Protein AF-0000000074316817 (afdb_homodimer)

pLDDT: mean 93.18, std 7.68, range [56.5, 98.88]

Nearest PDB structures (foldseek):
  2pim-assembly1_A  TM=8.942E-01  e=7.642E-11  Cupriavidus pinatubonensis JMP134
  4qdb-assembly4_F  TM=9.040E-01  e=3.703E-10  Pseudomonas aeruginosa PAO1
  4qd7-assembly1_A  TM=9.030E-01  e=5.663E-10  Pseudomonas aeruginosa PAO1
  1zki-assembly1_B  TM=8.812E-01  e=5.015E-10  Pseudomonas aeruginosa PAO1
  3r37-assembly1_A  TM=9.030E-01  e=2.744E-09  Arthrobacter sp.

Structure (mmCIF, N/CA/C/O backbone):
data_AF-0000000074316817-model_v1
#
loop_
_entity.id
_entity.type
_entity.pdbx_description
1 polymer 'Phenylacetic acid degradation protein'
#
loop_
_atom_site.group_PDB
_atom_site.id
_atom_site.type_symbol
_atom_site.label_atom_id
_atom_site.label_alt_id
_atom_site.label_comp_id
_atom_site.label_asym_id
_atom_site.label_entity_id
_atom_site.label_seq_id
_atom_site.pdbx_PDB_ins_code
_atom_site.Cartn_x
_atom_site.Cartn_y
_atom_site.Cartn_z
_atom_site.occupancy
_atom_site.B_iso_or_equiv
_atom_site.auth_seq_id
_atom_site.auth_comp_id
_atom_site.auth_asym_id
_atom_site.auth_atom_id
_atom_site.pdbx_PDB_model_num
ATOM 1 N N . MET A 1 1 ? -5.32 24.734 13.805 1 80.44 1 MET A N 1
ATOM 2 C CA . MET A 1 1 ? -4.629 25 12.547 1 80.44 1 MET A CA 1
ATOM 3 C C . MET A 1 1 ? -5.301 26.141 11.797 1 80.44 1 MET A C 1
ATOM 5 O O . MET A 1 1 ? -6.531 26.219 11.734 1 80.44 1 MET A O 1
ATOM 9 N N . GLU A 1 2 ? -4.453 27.078 11.32 1 84.94 2 GLU A N 1
ATOM 10 C CA . GLU A 1 2 ? -5.008 28.203 10.578 1 84.94 2 GLU A CA 1
ATOM 11 C C . GLU A 1 2 ? -5.703 27.719 9.305 1 84.94 2 GLU A C 1
ATOM 13 O O . GLU A 1 2 ? -5.223 26.812 8.633 1 84.94 2 GLU A O 1
ATOM 18 N N . ASP A 1 3 ? -6.797 28.312 9.031 1 88.25 3 ASP A N 1
ATOM 19 C CA . ASP A 1 3 ? -7.629 27.891 7.902 1 88.25 3 ASP A CA 1
ATOM 20 C C . ASP A 1 3 ? -6.844 27.938 6.598 1 88.25 3 ASP A C 1
ATOM 22 O O . ASP A 1 3 ? -6.98 27.031 5.758 1 88.25 3 ASP A O 1
ATOM 26 N N . LYS A 1 4 ? -6.035 28.938 6.508 1 89.19 4 LYS A N 1
ATOM 27 C CA . LYS A 1 4 ? -5.262 29.078 5.277 1 89.19 4 LYS A CA 1
ATOM 28 C C . LYS A 1 4 ? -4.273 27.922 5.117 1 89.19 4 LYS A C 1
ATOM 30 O O . LYS A 1 4 ? -4.082 27.422 4.012 1 89.19 4 LYS A O 1
ATOM 35 N N . ILE A 1 5 ? -3.678 27.578 6.188 1 88.06 5 ILE A N 1
ATOM 36 C CA . ILE A 1 5 ? -2.719 26.484 6.176 1 88.06 5 ILE A CA 1
ATOM 37 C C . ILE A 1 5 ? -3.445 25.172 5.902 1 88.06 5 ILE A C 1
ATOM 39 O O . ILE A 1 5 ? -2.986 24.359 5.094 1 88.06 5 ILE A O 1
ATOM 43 N N . ARG A 1 6 ? -4.57 24.984 6.461 1 93.12 6 ARG A N 1
ATOM 44 C CA . ARG A 1 6 ? -5.383 23.797 6.25 1 93.12 6 ARG A CA 1
ATOM 45 C C . ARG A 1 6 ? -5.758 23.641 4.781 1 93.12 6 ARG A C 1
ATOM 47 O O . ARG A 1 6 ? -5.629 22.562 4.207 1 93.12 6 ARG A O 1
ATOM 54 N N . GLU A 1 7 ? -6.164 24.734 4.199 1 93.38 7 GLU A N 1
ATOM 55 C CA . GLU A 1 7 ? -6.566 24.703 2.795 1 93.38 7 GLU A CA 1
ATOM 56 C C . GLU A 1 7 ? -5.383 24.375 1.888 1 93.38 7 GLU A C 1
ATOM 58 O O . GLU A 1 7 ? -5.539 23.672 0.89 1 93.38 7 GLU A O 1
ATOM 63 N N . TYR A 1 8 ? -4.293 24.906 2.301 1 91.75 8 TYR A N 1
ATOM 64 C CA . TYR A 1 8 ? -3.084 24.641 1.528 1 91.75 8 TYR A CA 1
ATOM 65 C C . TYR A 1 8 ? -2.727 23.156 1.581 1 91.75 8 TYR A C 1
ATOM 67 O O . TYR A 1 8 ? -2.404 22.547 0.555 1 91.75 8 TYR A O 1
ATOM 75 N N . ILE A 1 9 ? -2.824 22.562 2.721 1 92.38 9 ILE A N 1
ATOM 76 C CA . ILE A 1 9 ? -2.494 21.141 2.9 1 92.38 9 ILE A CA 1
ATOM 77 C C . ILE A 1 9 ? -3.486 20.281 2.123 1 92.38 9 ILE A C 1
ATOM 79 O O . ILE A 1 9 ? -3.094 19.328 1.456 1 92.38 9 ILE A O 1
ATOM 83 N N . ILE A 1 10 ? -4.715 20.672 2.1 1 95.56 10 ILE A N 1
ATOM 84 C CA . ILE A 1 10 ? -5.758 19.938 1.399 1 95.56 10 ILE A CA 1
ATOM 85 C C . ILE A 1 10 ? -5.504 19.984 -0.105 1 95.56 10 ILE A C 1
ATOM 87 O O . ILE A 1 10 ? -5.539 18.938 -0.777 1 95.56 10 ILE A O 1
ATOM 91 N N . ARG A 1 11 ? -5.188 21.094 -0.576 1 93.38 11 ARG A N 1
ATOM 92 C CA . ARG A 1 11 ? -4.926 21.266 -2.002 1 93.38 11 ARG A CA 1
ATOM 93 C C . ARG A 1 11 ? -3.707 20.453 -2.432 1 93.38 11 ARG A C 1
ATOM 95 O O . ARG A 1 11 ? -3.73 19.781 -3.471 1 93.38 11 ARG A O 1
ATOM 102 N N . ALA A 1 12 ? -2.695 20.531 -1.633 1 90.44 12 ALA A N 1
ATOM 103 C CA . ALA A 1 12 ? -1.477 19.797 -1.938 1 90.44 12 ALA A CA 1
ATOM 104 C C . ALA A 1 12 ? -1.741 18.281 -1.941 1 90.44 12 ALA A C 1
ATOM 106 O O . ALA A 1 12 ? -1.318 17.578 -2.857 1 90.44 12 ALA A O 1
ATOM 107 N N . ALA A 1 13 ? -2.518 17.828 -0.986 1 92.44 13 ALA A N 1
ATOM 108 C CA . ALA A 1 13 ? -2.832 16.406 -0.87 1 92.44 13 ALA A CA 1
ATOM 109 C C . ALA A 1 13 ? -3.676 15.93 -2.051 1 92.44 13 ALA A C 1
ATOM 111 O O . ALA A 1 13 ? -3.459 14.828 -2.576 1 92.44 13 ALA A O 1
ATOM 112 N N . GLU A 1 14 ? -4.598 16.781 -2.527 1 94.19 14 GLU A N 1
ATOM 113 C CA . GLU A 1 14 ? -5.555 16.391 -3.553 1 94.19 14 GLU A CA 1
ATOM 114 C C . GLU A 1 14 ? -4.98 16.594 -4.953 1 94.19 14 GLU A C 1
ATOM 116 O O . GLU A 1 14 ? -5.25 15.797 -5.859 1 94.19 14 GLU A O 1
ATOM 121 N N . GLU A 1 15 ? -4.102 17.594 -5.074 1 91.19 15 GLU A N 1
ATOM 122 C CA . GLU A 1 15 ? -3.824 18.047 -6.438 1 91.19 15 GLU A CA 1
ATOM 123 C C . GLU A 1 15 ? -2.344 17.891 -6.777 1 91.19 15 GLU A C 1
ATOM 125 O O . GLU A 1 15 ? -1.976 17.812 -7.949 1 91.19 15 GLU A O 1
ATOM 130 N N . GLU A 1 16 ? -1.524 17.906 -5.766 1 88.31 16 GLU A N 1
ATOM 131 C CA . GLU A 1 16 ? -0.099 17.969 -6.074 1 88.31 16 GLU A CA 1
ATOM 132 C C . GLU A 1 16 ? 0.561 16.609 -5.965 1 88.31 16 GLU A C 1
ATOM 134 O O . GLU A 1 16 ? 1.648 16.391 -6.504 1 88.31 16 GLU A O 1
ATOM 139 N N . ILE A 1 17 ? -0.004 15.719 -5.258 1 88.25 17 ILE A N 1
ATOM 140 C CA . ILE A 1 17 ? 0.528 14.367 -5.137 1 88.25 17 ILE A CA 1
ATOM 141 C C . ILE A 1 17 ? -0.061 13.484 -6.234 1 88.25 17 ILE A C 1
ATOM 143 O O . ILE A 1 17 ? -1.254 13.164 -6.211 1 88.25 17 ILE A O 1
ATOM 147 N N . PRO A 1 18 ? 0.711 13.07 -7.141 1 89.44 18 PRO A N 1
ATOM 148 C CA . PRO A 1 18 ? 0.209 12.398 -8.344 1 89.44 18 PRO A CA 1
ATOM 149 C C . PRO A 1 18 ? -0.602 11.141 -8.023 1 89.44 18 PRO A C 1
ATOM 151 O O . PRO A 1 18 ? -1.659 10.922 -8.617 1 89.44 18 PRO A O 1
ATOM 154 N N . ILE A 1 19 ? -0.175 10.344 -7.105 1 90.75 19 ILE A N 1
ATOM 155 C CA . ILE A 1 19 ? -0.888 9.109 -6.793 1 90.75 19 ILE A CA 1
ATOM 156 C C . ILE A 1 19 ? -2.246 9.445 -6.18 1 90.75 19 ILE A C 1
ATOM 158 O O . ILE A 1 19 ? -3.221 8.711 -6.379 1 90.75 19 ILE A O 1
ATOM 162 N N . HIS A 1 20 ? -2.352 10.539 -5.43 1 94.19 20 HIS A N 1
ATOM 163 C CA . HIS A 1 20 ? -3.637 10.961 -4.883 1 94.19 20 HIS A CA 1
ATOM 164 C C . HIS A 1 20 ? -4.609 11.344 -5.996 1 94.19 20 HIS A C 1
ATOM 166 O O . HIS A 1 20 ? -5.797 11.016 -5.926 1 94.19 20 HIS A O 1
ATOM 172 N N . ARG A 1 21 ? -4.051 11.977 -6.996 1 91.88 21 ARG A N 1
ATOM 173 C CA . ARG A 1 21 ? -4.871 12.344 -8.148 1 91.88 21 ARG A CA 1
ATOM 174 C C . ARG A 1 21 ? -5.379 11.102 -8.875 1 91.88 21 ARG A C 1
ATOM 176 O O . ARG A 1 21 ? -6.555 11.023 -9.234 1 91.88 21 ARG A O 1
ATOM 183 N N . PHE A 1 22 ? -4.465 10.219 -9.016 1 90.69 22 PHE A N 1
ATOM 184 C CA . PHE A 1 22 ? -4.836 8.961 -9.656 1 90.69 22 PHE A CA 1
ATOM 185 C C . PHE A 1 22 ? -5.957 8.273 -8.891 1 90.69 22 PHE A C 1
ATOM 187 O O . PHE A 1 22 ? -6.91 7.77 -9.492 1 90.69 22 PHE A O 1
ATOM 194 N N . LEU A 1 23 ? -5.91 8.359 -7.578 1 93.94 23 LEU A N 1
ATOM 195 C CA . LEU A 1 23 ? -6.887 7.711 -6.711 1 93.94 23 LEU A CA 1
ATOM 196 C C . LEU A 1 23 ? -8.188 8.508 -6.668 1 93.94 23 LEU A C 1
ATOM 198 O O . LEU A 1 23 ? -9.234 7.98 -6.277 1 93.94 23 LEU A O 1
ATOM 202 N N . GLY A 1 24 ? -8.117 9.766 -7.051 1 96 24 GLY A N 1
ATOM 203 C CA . GLY A 1 24 ? -9.242 10.648 -6.816 1 96 24 GLY A CA 1
ATOM 204 C C . GLY A 1 24 ? -9.484 10.938 -5.348 1 96 24 GLY A C 1
ATOM 205 O O . GLY A 1 24 ? -10.625 11.086 -4.914 1 96 24 GLY A O 1
ATOM 206 N N . LEU A 1 25 ? -8.484 10.969 -4.57 1 96.94 25 LEU A N 1
ATOM 207 C CA . LEU A 1 25 ? -8.547 11.148 -3.123 1 96.94 25 LEU A CA 1
ATOM 208 C C . LEU A 1 25 ? -9.078 12.539 -2.771 1 96.94 25 LEU A C 1
ATOM 210 O O . LEU A 1 25 ? -8.617 13.539 -3.326 1 96.94 25 LEU A O 1
ATOM 214 N N . LYS A 1 26 ? -10.008 12.594 -1.928 1 98.38 26 LYS A N 1
ATOM 215 C CA . LYS A 1 26 ? -10.57 13.836 -1.42 1 98.38 26 LYS A CA 1
ATOM 216 C C . LYS A 1 26 ? -10.438 13.922 0.098 1 98.38 26 LYS A C 1
ATOM 218 O O . LYS A 1 26 ? -10.758 12.969 0.81 1 98.38 26 LYS A O 1
ATOM 223 N N . VAL A 1 27 ? -10.031 15.055 0.563 1 98.5 27 VAL A N 1
ATOM 224 C CA . VAL A 1 27 ? -9.914 15.281 2 1 98.5 27 VAL A CA 1
ATOM 225 C C . VAL A 1 27 ? -11.234 15.82 2.547 1 98.5 27 VAL A C 1
ATOM 227 O O . VAL A 1 27 ? -11.68 16.906 2.162 1 98.5 27 VAL A O 1
ATOM 230 N N . GLU A 1 28 ? -11.82 15.086 3.396 1 98.44 28 GLU A N 1
ATOM 231 C CA . GLU A 1 28 ? -13.102 15.484 3.975 1 98.44 28 GLU A CA 1
ATOM 232 C C . GLU A 1 28 ? -12.906 16.281 5.262 1 98.44 28 GLU A C 1
ATOM 234 O O . GLU A 1 28 ? -13.711 17.156 5.586 1 98.44 28 GLU A O 1
ATOM 239 N N . LYS A 1 29 ? -11.977 15.891 6.031 1 98.06 29 LYS A N 1
ATOM 240 C CA . LYS A 1 29 ? -11.641 16.531 7.293 1 98.06 29 LYS A CA 1
ATOM 241 C C . LYS A 1 29 ? -10.141 16.5 7.547 1 98.06 29 LYS A C 1
ATOM 243 O O . LYS A 1 29 ? -9.484 15.484 7.32 1 98.06 29 LYS A O 1
ATOM 248 N N . LEU A 1 30 ? -9.594 17.625 7.949 1 98 30 LEU A N 1
ATOM 249 C CA . LEU A 1 30 ? -8.18 17.734 8.289 1 98 30 LEU A CA 1
ATOM 250 C C . LEU A 1 30 ? -8 18.547 9.578 1 98 30 LEU A C 1
ATOM 252 O O . LEU A 1 30 ? -8.266 19.75 9.609 1 98 30 LEU A O 1
ATOM 256 N N . GLU A 1 31 ? -7.66 17.859 10.57 1 97.19 31 GLU A N 1
ATOM 257 C CA . GLU A 1 31 ? -7.27 18.422 11.859 1 97.19 31 GLU A CA 1
ATOM 258 C C . GLU A 1 31 ? -5.863 17.984 12.258 1 97.19 31 GLU A C 1
ATOM 260 O O . GLU A 1 31 ? -5.254 17.156 11.578 1 97.19 31 GLU A O 1
ATOM 265 N N . LEU A 1 32 ? -5.371 18.594 13.344 1 96.56 32 LEU A N 1
ATOM 266 C CA . LEU A 1 32 ? -4.02 18.25 13.773 1 96.56 32 LEU A CA 1
ATOM 267 C C . LEU A 1 32 ? -3.934 16.797 14.203 1 96.56 32 LEU A C 1
ATOM 269 O O . LEU A 1 32 ? -2.898 16.141 14.016 1 96.56 32 LEU A O 1
ATOM 273 N N . ASP A 1 33 ? -5.035 16.25 14.75 1 97.81 33 ASP A N 1
ATOM 274 C CA . ASP A 1 33 ? -4.961 14.914 15.312 1 97.81 33 ASP A CA 1
ATOM 275 C C . ASP A 1 33 ? -5.922 13.961 14.602 1 97.81 33 ASP A C 1
ATOM 277 O O . ASP A 1 33 ? -6.156 12.844 15.07 1 97.81 33 ASP A O 1
ATOM 281 N N . PHE A 1 34 ? -6.477 14.422 13.477 1 98.5 34 PHE A N 1
ATOM 282 C CA . PHE A 1 34 ? -7.477 13.609 12.789 1 98.5 34 PHE A CA 1
ATOM 283 C C . PHE A 1 34 ? -7.57 13.984 11.32 1 98.5 34 PHE A C 1
ATOM 285 O O . PHE A 1 34 ? -7.656 15.164 10.977 1 98.5 34 PHE A O 1
ATOM 292 N N . VAL A 1 35 ? -7.594 13.008 10.453 1 98.62 35 VAL A N 1
ATOM 293 C CA . VAL A 1 35 ? -7.793 13.203 9.016 1 98.62 35 VAL A CA 1
ATOM 294 C C . VAL A 1 35 ? -8.82 12.195 8.5 1 98.62 35 VAL A C 1
ATOM 296 O O . VAL A 1 35 ? -8.82 11.031 8.906 1 98.62 35 VAL A O 1
ATOM 299 N N . ARG A 1 36 ? -9.703 12.633 7.68 1 98.81 36 ARG A N 1
ATOM 300 C CA . ARG A 1 36 ? -10.641 11.781 6.957 1 98.81 36 ARG A CA 1
ATOM 301 C C . ARG A 1 36 ? -10.57 12.031 5.457 1 98.81 36 ARG A C 1
ATOM 303 O O . ARG A 1 36 ? -10.609 13.188 5.016 1 98.81 36 ARG A O 1
ATOM 310 N N . VAL A 1 37 ? -10.445 10.984 4.691 1 98.69 37 VAL A N 1
ATOM 311 C CA . VAL A 1 37 ? -10.445 11.117 3.236 1 98.69 37 VAL A CA 1
ATOM 312 C C . VAL A 1 37 ? -11.461 10.148 2.629 1 98.69 37 VAL A C 1
ATOM 314 O O . VAL A 1 37 ? -11.867 9.18 3.277 1 98.69 37 VAL A O 1
ATOM 317 N N . SER A 1 38 ? -11.852 10.414 1.431 1 98.62 38 SER A N 1
ATOM 318 C CA . SER A 1 38 ? -12.641 9.5 0.612 1 98.62 38 SER A CA 1
ATOM 319 C C . SER A 1 38 ? -11.984 9.25 -0.74 1 98.62 38 SER A C 1
ATOM 321 O O . SER A 1 38 ? -11.367 10.156 -1.306 1 98.62 38 SER A O 1
ATOM 323 N N . VAL A 1 39 ? -12.07 8.078 -1.216 1 97.75 39 VAL A N 1
ATOM 324 C CA . VAL A 1 39 ? -11.594 7.676 -2.535 1 97.75 39 VAL A CA 1
ATOM 325 C C . VAL A 1 39 ? -12.695 6.922 -3.275 1 97.75 39 VAL A C 1
ATOM 327 O O . VAL A 1 39 ? -13.211 5.918 -2.777 1 97.75 39 VAL A O 1
ATOM 330 N N . PRO A 1 40 ? -13.039 7.387 -4.422 1 97.12 40 PRO A N 1
ATOM 331 C CA . PRO A 1 40 ? -14.07 6.68 -5.188 1 97.12 40 PRO A CA 1
ATOM 332 C C . PRO A 1 40 ? -13.57 5.363 -5.777 1 97.12 40 PRO A C 1
ATOM 334 O O . PRO A 1 40 ? -12.375 5.23 -6.074 1 97.12 40 PRO A O 1
ATOM 337 N N . TYR A 1 41 ? -14.539 4.43 -5.902 1 94.5 41 TYR A N 1
ATOM 338 C CA . TYR A 1 41 ? -14.188 3.186 -6.57 1 94.5 41 TYR A CA 1
ATOM 339 C C . TYR A 1 41 ? -13.828 3.434 -8.031 1 94.5 41 TYR A C 1
ATOM 341 O O . TYR A 1 41 ? -14.445 4.262 -8.695 1 94.5 41 TYR A O 1
ATOM 349 N N . SER A 1 42 ? -12.836 2.734 -8.523 1 91.31 42 SER A N 1
ATOM 350 C CA . SER A 1 42 ? -12.453 2.697 -9.93 1 91.31 42 SER A CA 1
ATOM 351 C C . SER A 1 42 ? -12.094 1.281 -10.367 1 91.31 42 SER A C 1
ATOM 353 O O . SER A 1 42 ? -11.492 0.522 -9.602 1 91.31 42 SER A O 1
ATOM 355 N N . GLU A 1 43 ? -12.375 0.93 -11.578 1 87 43 GLU A N 1
ATOM 356 C CA . GLU A 1 43 ? -12 -0.371 -12.117 1 87 43 GLU A CA 1
ATOM 357 C C . GLU A 1 43 ? -10.484 -0.55 -12.117 1 87 43 GLU A C 1
ATOM 359 O O . GLU A 1 43 ? -9.984 -1.678 -12.141 1 87 43 GLU A O 1
ATOM 364 N N . GLU A 1 44 ? -9.82 0.539 -11.992 1 85.5 44 GLU A N 1
ATOM 365 C CA . GLU A 1 44 ? -8.359 0.508 -11.984 1 85.5 44 GLU A CA 1
ATOM 366 C C . GLU A 1 44 ? -7.828 -0.058 -10.672 1 85.5 44 GLU A C 1
ATOM 368 O O . GLU A 1 44 ? -6.648 -0.405 -10.578 1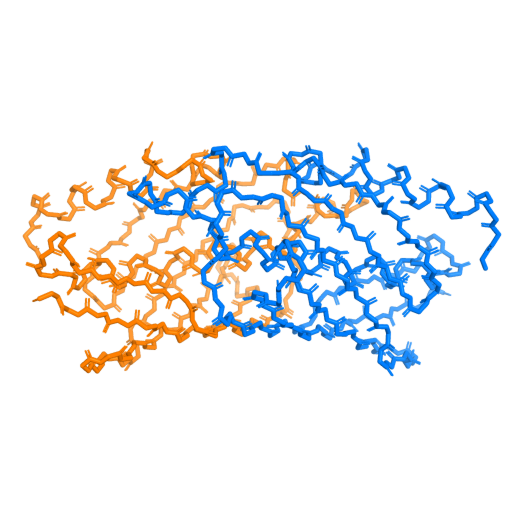 85.5 44 GLU A O 1
ATOM 373 N N . PHE A 1 45 ? -8.664 -0.159 -9.695 1 83.31 45 PHE A N 1
ATOM 374 C CA . PHE A 1 45 ? -8.203 -0.524 -8.359 1 83.31 45 PHE A CA 1
ATOM 375 C C . PHE A 1 45 ? -8.492 -1.992 -8.07 1 83.31 45 PHE A C 1
ATOM 377 O O . PHE A 1 45 ? -8.25 -2.469 -6.957 1 83.31 45 PHE A O 1
ATOM 384 N N . VAL A 1 46 ? -8.969 -2.654 -9.109 1 75.62 46 VAL A N 1
ATOM 385 C CA . VAL A 1 46 ? -9.414 -4.027 -8.891 1 75.62 46 VAL A CA 1
ATOM 386 C C . VAL A 1 46 ? -8.203 -4.957 -8.82 1 75.62 46 VAL A C 1
ATOM 388 O O . VAL A 1 46 ? -7.305 -4.883 -9.664 1 75.62 46 VAL A O 1
ATOM 391 N N . GLY A 1 47 ? -8.078 -5.766 -7.746 1 66.88 47 GLY A N 1
ATOM 392 C CA . GLY A 1 47 ? -7.078 -6.805 -7.598 1 66.88 47 GLY A CA 1
ATOM 393 C C . GLY A 1 47 ? -7.492 -8.125 -8.219 1 66.88 47 GLY A C 1
ATOM 394 O O . GLY A 1 47 ? -6.664 -8.836 -8.797 1 66.88 47 GLY A O 1
ATOM 395 N N . ASP A 1 48 ? -8.703 -8.445 -7.949 1 62.91 48 ASP A N 1
ATOM 396 C CA . ASP A 1 48 ? -9.305 -9.648 -8.5 1 62.91 48 ASP A CA 1
ATOM 397 C C . ASP A 1 48 ? -10.422 -9.305 -9.484 1 62.91 48 ASP A C 1
ATOM 399 O O . ASP A 1 48 ? -11.508 -8.875 -9.078 1 62.91 48 ASP A O 1
ATOM 403 N N . ILE A 1 49 ? -10.117 -9.492 -10.609 1 56.81 49 ILE A N 1
ATOM 404 C CA . ILE A 1 49 ? -11.047 -9.109 -11.664 1 56.81 49 ILE A CA 1
ATOM 405 C C . ILE A 1 49 ? -12.344 -9.898 -11.523 1 56.81 49 ILE A C 1
ATOM 407 O O . ILE A 1 49 ? -13.414 -9.43 -11.93 1 56.81 49 ILE A O 1
ATOM 411 N N . ARG A 1 50 ? -12.18 -11.07 -10.945 1 61.28 50 ARG A N 1
ATOM 412 C CA . ARG A 1 50 ? -13.367 -11.914 -10.836 1 61.28 50 ARG A CA 1
ATOM 413 C C . ARG A 1 50 ? -14.352 -11.336 -9.82 1 61.28 50 ARG A C 1
ATOM 415 O O . ARG A 1 50 ? -15.562 -11.523 -9.953 1 61.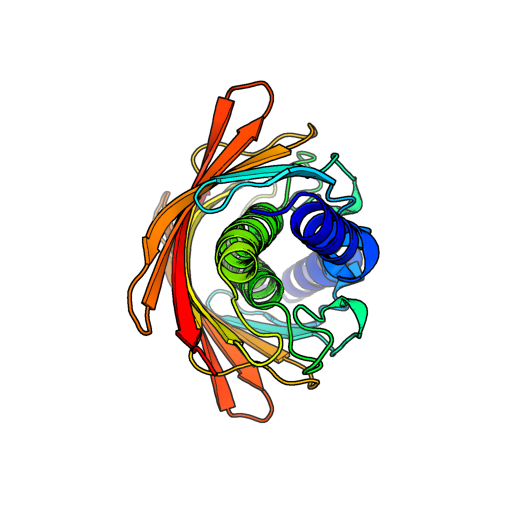28 50 ARG A O 1
ATOM 422 N N . LYS A 1 51 ? -13.93 -10.555 -8.891 1 65.69 51 LYS A N 1
ATOM 423 C CA . LYS A 1 51 ? -14.797 -10.141 -7.797 1 65.69 51 LYS A CA 1
ATOM 424 C C . LYS A 1 51 ? -14.914 -8.617 -7.727 1 65.69 51 LYS A C 1
ATOM 426 O O . LYS A 1 51 ? -15.695 -8.086 -6.941 1 65.69 51 LYS A O 1
ATOM 431 N N . SER A 1 52 ? -14.336 -7.918 -8.562 1 70.25 52 SER A N 1
ATOM 432 C CA . SER A 1 52 ? -14.344 -6.457 -8.57 1 70.25 52 SER A CA 1
ATOM 433 C C . SER A 1 52 ? -13.977 -5.902 -7.195 1 70.25 52 SER A C 1
ATOM 435 O O . SER A 1 52 ? -14.641 -4.992 -6.691 1 70.25 52 SER A O 1
ATOM 437 N N . ARG A 1 53 ? -13.117 -6.492 -6.52 1 83 53 ARG A N 1
ATOM 438 C CA . ARG A 1 53 ? -12.688 -6.051 -5.195 1 83 53 ARG A CA 1
ATOM 439 C C . ARG A 1 53 ? -11.461 -5.148 -5.289 1 83 53 ARG A C 1
ATOM 441 O O . ARG A 1 53 ? -10.664 -5.27 -6.219 1 83 53 ARG A O 1
ATOM 448 N N . TRP A 1 54 ? -11.477 -4.199 -4.293 1 88.94 54 TRP A N 1
ATOM 449 C CA . TRP A 1 54 ? -10.281 -3.375 -4.172 1 88.94 54 TRP A CA 1
ATOM 450 C C . TRP A 1 54 ? -9.039 -4.242 -3.986 1 88.94 54 TRP A C 1
ATOM 452 O O . TRP A 1 54 ? -9.078 -5.238 -3.26 1 88.94 54 TRP A O 1
ATOM 462 N N . HIS A 1 55 ? -8.023 -3.916 -4.699 1 90.5 55 HIS A N 1
ATOM 463 C CA . HIS A 1 55 ? -6.73 -4.477 -4.328 1 90.5 55 HIS A CA 1
ATOM 464 C C . HIS A 1 55 ? -6.348 -4.082 -2.904 1 90.5 55 HIS A C 1
ATOM 466 O O . HIS A 1 55 ? -6.336 -2.898 -2.566 1 90.5 55 HIS A O 1
ATOM 472 N N . GLY A 1 56 ? -5.984 -4.996 -2.066 1 90.62 56 GLY A N 1
ATOM 473 C CA . GLY A 1 56 ? -5.609 -4.703 -0.69 1 90.62 56 GLY A CA 1
ATOM 474 C C . GLY A 1 56 ? -4.5 -3.676 -0.579 1 90.62 56 GLY A C 1
ATOM 475 O O . GLY A 1 56 ? -4.516 -2.832 0.319 1 90.62 56 GLY A O 1
ATOM 476 N N . GLY A 1 57 ? -3.584 -3.74 -1.471 1 93.88 57 GLY A N 1
ATOM 477 C CA . GLY A 1 57 ? -2.471 -2.803 -1.479 1 93.88 57 GLY A CA 1
ATOM 478 C C . GLY A 1 57 ? -2.906 -1.361 -1.663 1 93.88 57 GLY A C 1
ATOM 479 O O . GLY A 1 57 ? -2.225 -0.44 -1.209 1 93.88 57 GLY A O 1
ATOM 480 N N . ILE A 1 58 ? -3.977 -1.138 -2.33 1 94.81 58 ILE A N 1
ATOM 481 C CA . ILE A 1 58 ? -4.48 0.214 -2.543 1 94.81 58 ILE A CA 1
ATOM 482 C C . ILE A 1 58 ? -5.043 0.769 -1.235 1 94.81 58 ILE A C 1
ATOM 484 O O . ILE A 1 58 ? -4.836 1.94 -0.912 1 94.81 58 ILE A O 1
ATOM 488 N N . ILE A 1 59 ? -5.742 -0.097 -0.504 1 95.75 59 ILE A N 1
ATOM 489 C CA . ILE A 1 59 ? -6.238 0.31 0.806 1 95.75 59 ILE A CA 1
ATOM 490 C C . ILE A 1 59 ? -5.066 0.708 1.702 1 95.75 59 ILE A C 1
ATOM 492 O O . ILE A 1 59 ? -5.121 1.735 2.383 1 95.75 59 ILE A O 1
ATOM 496 N N . GLY A 1 60 ? -4.016 -0.088 1.69 1 96.5 60 GLY A N 1
ATOM 497 C CA . GLY A 1 60 ? -2.811 0.237 2.439 1 96.5 60 GLY A CA 1
ATOM 498 C C . GLY A 1 60 ? -2.184 1.553 2.02 1 96.5 60 GLY A C 1
ATOM 499 O O . GLY A 1 60 ? -1.748 2.336 2.867 1 96.5 60 GLY A O 1
ATOM 500 N N . LEU A 1 61 ? -2.135 1.765 0.765 1 96.31 61 LEU A N 1
ATOM 501 C CA . LEU A 1 61 ? -1.609 3 0.193 1 96.31 61 LEU A CA 1
ATOM 502 C C . LEU A 1 61 ? -2.391 4.207 0.698 1 96.31 61 LEU A C 1
ATOM 504 O O . LEU A 1 61 ? -1.799 5.207 1.107 1 96.31 61 LEU A O 1
ATOM 508 N N . ILE A 1 62 ? -3.707 4.137 0.701 1 97.31 62 ILE A N 1
ATOM 509 C CA . ILE A 1 62 ? -4.555 5.223 1.175 1 97.31 62 ILE A CA 1
ATOM 510 C C . ILE A 1 62 ? -4.312 5.457 2.664 1 97.31 62 ILE A C 1
ATOM 512 O O . ILE A 1 62 ? -4.176 6.602 3.104 1 97.31 62 ILE A O 1
ATOM 516 N N . MET A 1 63 ? -4.215 4.363 3.391 1 97.81 63 MET A N 1
ATOM 517 C CA . MET A 1 63 ? -3.969 4.48 4.824 1 97.81 63 MET A CA 1
ATOM 518 C C . MET A 1 63 ? -2.639 5.176 5.098 1 97.81 63 MET A C 1
ATOM 520 O O . MET A 1 63 ? -2.564 6.082 5.926 1 97.81 63 MET A O 1
ATOM 524 N N . ASP A 1 64 ? -1.623 4.766 4.418 1 97.12 64 ASP A N 1
ATOM 525 C CA . ASP A 1 64 ? -0.323 5.414 4.559 1 97.12 64 ASP A CA 1
ATOM 526 C C . ASP A 1 64 ? -0.419 6.91 4.262 1 97.12 64 ASP A C 1
ATOM 528 O O . ASP A 1 64 ? 0.178 7.727 4.965 1 97.12 64 ASP A O 1
ATOM 532 N N . SER A 1 65 ? -1.149 7.273 3.24 1 96.69 65 SER A N 1
ATOM 533 C CA . SER A 1 65 ? -1.342 8.672 2.873 1 96.69 65 SER A CA 1
ATOM 534 C C . SER A 1 65 ? -2.008 9.453 4 1 96.69 65 SER A C 1
ATOM 536 O O . SER A 1 65 ? -1.605 10.578 4.305 1 96.69 65 SER A O 1
ATOM 538 N N . VAL A 1 66 ? -3.004 8.836 4.621 1 97.81 66 VAL A N 1
ATOM 539 C CA . VAL A 1 66 ? -3.73 9.477 5.715 1 97.81 66 VAL A CA 1
ATOM 540 C C . VAL A 1 66 ? -2.799 9.68 6.906 1 97.81 66 VAL A C 1
ATOM 542 O O . VAL A 1 66 ? -2.764 10.758 7.5 1 97.81 66 VAL A O 1
ATOM 545 N N . GLY A 1 67 ? -2.047 8.648 7.258 1 96.75 67 GLY A N 1
ATOM 546 C CA . GLY A 1 67 ? -1.039 8.82 8.289 1 96.75 67 GLY A CA 1
ATOM 547 C C . GLY A 1 67 ? -0.054 9.93 7.988 1 96.75 67 GLY A C 1
ATOM 548 O O . GLY A 1 67 ? 0.268 10.742 8.859 1 96.75 67 GLY A O 1
ATOM 549 N N . GLY A 1 68 ? 0.434 9.945 6.734 1 95.25 68 GLY A N 1
ATOM 550 C CA . GLY A 1 68 ? 1.325 11.008 6.297 1 95.25 68 GLY A CA 1
ATOM 551 C C . GLY A 1 68 ? 0.717 12.391 6.438 1 95.25 68 GLY A C 1
ATOM 552 O O . GLY A 1 68 ? 1.394 13.336 6.852 1 95.25 68 GLY A O 1
ATOM 553 N N . MET A 1 69 ? -0.538 12.516 6.117 1 95.75 69 MET A N 1
ATOM 554 C CA . MET A 1 69 ? -1.224 13.805 6.188 1 95.75 69 MET A CA 1
ATOM 555 C C . MET A 1 69 ? -1.311 14.297 7.629 1 95.75 69 MET A C 1
ATOM 557 O O . MET A 1 69 ? -1.232 15.5 7.883 1 95.75 69 MET A O 1
ATOM 561 N N . ILE A 1 70 ? -1.512 13.398 8.547 1 96.88 70 ILE A N 1
ATOM 562 C CA . ILE A 1 70 ? -1.497 13.773 9.961 1 96.88 70 ILE A CA 1
ATOM 563 C C . ILE A 1 70 ? -0.147 14.391 10.32 1 96.88 70 ILE A C 1
ATOM 565 O O . ILE A 1 70 ? -0.087 15.414 11.008 1 96.88 70 ILE A O 1
ATOM 569 N N . GLY A 1 71 ? 0.9 13.758 9.844 1 95.56 71 GLY A N 1
ATOM 570 C CA . GLY A 1 71 ? 2.229 14.305 10.07 1 95.56 71 GLY A CA 1
ATOM 571 C C . GLY A 1 71 ? 2.416 15.688 9.469 1 95.56 71 GLY A C 1
ATOM 572 O O . GLY A 1 71 ? 2.895 16.609 10.133 1 95.56 71 GLY A O 1
ATOM 573 N N . ILE A 1 72 ? 2.023 15.828 8.211 1 93.31 72 ILE A N 1
ATOM 574 C CA . ILE A 1 72 ? 2.182 17.078 7.492 1 93.31 72 ILE A CA 1
ATOM 575 C C . ILE A 1 72 ? 1.392 18.188 8.195 1 93.31 72 ILE A C 1
ATOM 577 O O . ILE A 1 72 ? 1.848 19.328 8.273 1 93.31 72 ILE A O 1
ATOM 581 N N . ALA A 1 73 ? 0.215 17.812 8.742 1 94.44 73 ALA A N 1
ATOM 582 C CA . ALA A 1 73 ? -0.616 18.781 9.469 1 94.44 73 ALA A CA 1
ATOM 583 C C . ALA A 1 73 ? 0.117 19.328 10.688 1 94.44 73 ALA A C 1
ATOM 585 O O . ALA A 1 73 ? -0.195 20.422 11.172 1 94.44 73 ALA A O 1
ATOM 586 N N . ASN A 1 74 ? 1.099 18.609 11.188 1 94.44 74 ASN A N 1
ATOM 587 C CA . ASN A 1 74 ? 1.798 18.984 12.406 1 94.44 74 ASN A CA 1
ATOM 588 C C . ASN A 1 74 ? 3.152 19.625 12.102 1 94.44 74 ASN A C 1
ATOM 590 O O . ASN A 1 74 ? 3.939 19.875 13.016 1 94.44 74 ASN A O 1
ATOM 594 N N . PHE A 1 75 ? 3.434 19.781 10.781 1 91.5 75 PHE A N 1
ATOM 595 C CA . PHE A 1 75 ? 4.648 20.5 10.414 1 91.5 75 PHE A CA 1
ATOM 596 C C . PHE A 1 75 ? 4.586 21.953 10.875 1 91.5 75 PHE A C 1
ATOM 598 O O . PHE A 1 75 ? 3.516 22.562 10.867 1 91.5 75 PHE A O 1
ATOM 605 N N . THR A 1 76 ? 5.723 22.5 11.281 1 90.06 76 THR A N 1
ATOM 606 C CA . THR A 1 76 ? 5.805 23.906 11.656 1 90.06 76 THR A CA 1
ATOM 607 C C . THR A 1 76 ? 6.715 24.672 10.695 1 90.06 76 THR A C 1
ATOM 609 O O . THR A 1 76 ? 6.82 25.891 10.781 1 90.06 76 THR A O 1
ATOM 612 N N . SER A 1 77 ? 7.359 23.922 9.883 1 89.25 77 SER A N 1
ATOM 613 C CA . SER A 1 77 ? 8.266 24.469 8.883 1 89.25 77 SER A CA 1
ATOM 614 C C . SER A 1 77 ? 8.219 23.672 7.582 1 89.25 77 SER A C 1
ATOM 616 O O . SER A 1 77 ? 8 22.453 7.605 1 89.25 77 SER A O 1
ATOM 618 N N . LYS A 1 78 ? 8.469 24.297 6.523 1 85.31 78 LYS A N 1
ATOM 619 C CA . LYS A 1 78 ? 8.531 23.625 5.234 1 85.31 78 LYS A CA 1
ATOM 620 C C . LYS A 1 78 ? 9.719 22.672 5.168 1 85.31 78 LYS A C 1
ATOM 622 O O . LYS A 1 78 ? 9.789 21.812 4.277 1 85.31 78 LYS A O 1
ATOM 627 N N . LYS A 1 79 ? 10.648 22.844 6.102 1 90.19 79 LYS A N 1
ATOM 628 C CA . LYS A 1 79 ? 11.859 22.016 6.113 1 90.19 79 LYS A CA 1
ATOM 629 C C . LYS A 1 79 ? 11.656 20.75 6.926 1 90.19 79 LYS A C 1
ATOM 631 O O . LYS A 1 79 ? 12.508 19.859 6.926 1 90.19 79 LYS A O 1
ATOM 636 N N . ASP A 1 80 ? 10.484 20.656 7.602 1 92.31 80 ASP A N 1
ATOM 637 C CA . ASP A 1 80 ? 10.188 19.438 8.352 1 92.31 80 ASP A CA 1
ATOM 638 C C . ASP A 1 80 ? 10.062 18.234 7.418 1 92.31 80 ASP A C 1
ATOM 640 O O . ASP A 1 80 ? 9.719 18.391 6.242 1 92.31 80 ASP A O 1
ATOM 644 N N . LYS A 1 81 ? 10.398 17.094 7.922 1 91.62 81 LYS A N 1
ATOM 645 C CA . LYS A 1 81 ? 10.398 15.875 7.102 1 91.62 81 LYS A CA 1
ATOM 646 C C . LYS A 1 81 ? 9.594 14.766 7.766 1 91.62 81 LYS A C 1
ATOM 648 O O . LYS A 1 81 ? 9.5 14.703 8.992 1 91.62 81 LYS A O 1
ATOM 653 N N . LEU A 1 82 ? 9.047 14 6.93 1 93.31 82 LEU A N 1
ATOM 654 C CA . LEU A 1 82 ? 8.273 12.828 7.344 1 93.31 82 LEU A CA 1
ATOM 655 C C . LEU A 1 82 ? 8.648 11.609 6.504 1 93.31 82 LEU A C 1
ATOM 657 O O . LEU A 1 82 ? 8.719 11.695 5.277 1 93.31 82 LEU A O 1
ATOM 661 N N . ALA A 1 83 ? 8.938 10.477 7.141 1 93.5 83 ALA A N 1
ATOM 662 C CA . ALA A 1 83 ? 9.234 9.234 6.438 1 93.5 83 ALA A CA 1
ATOM 663 C C . ALA A 1 83 ? 8.578 8.047 7.137 1 93.5 83 ALA A C 1
ATOM 665 O O . ALA A 1 83 ? 8.641 7.926 8.367 1 93.5 83 ALA A O 1
ATOM 666 N N . THR A 1 84 ? 7.965 7.203 6.395 1 95.25 84 THR A N 1
ATOM 667 C CA . THR A 1 84 ? 7.34 6.02 6.973 1 95.25 84 THR A CA 1
ATOM 668 C C . THR A 1 84 ? 8.398 5.027 7.441 1 95.25 84 THR A C 1
ATOM 670 O O . THR A 1 84 ? 9.344 4.727 6.711 1 95.25 84 THR A O 1
ATOM 673 N N . ILE A 1 85 ? 8.258 4.523 8.617 1 97.25 85 ILE A N 1
ATOM 674 C CA . ILE A 1 85 ? 9.172 3.549 9.203 1 97.25 85 ILE A CA 1
ATOM 675 C C . ILE A 1 85 ? 8.539 2.162 9.172 1 97.25 85 ILE A C 1
ATOM 677 O O . ILE A 1 85 ? 9.172 1.19 8.758 1 97.25 85 ILE A O 1
ATOM 681 N N . ASP A 1 86 ? 7.301 2.191 9.625 1 97.44 86 ASP A N 1
ATOM 682 C CA . ASP A 1 86 ? 6.59 0.924 9.75 1 97.44 86 ASP A CA 1
ATOM 683 C C . ASP A 1 86 ? 5.105 1.095 9.438 1 97.44 86 ASP A C 1
ATOM 685 O O . ASP A 1 86 ? 4.488 2.08 9.844 1 97.44 86 ASP A O 1
ATOM 689 N N . LEU A 1 87 ? 4.555 0.174 8.711 1 98.19 87 LEU A N 1
ATOM 690 C CA . LEU A 1 87 ? 3.131 0.128 8.398 1 98.19 87 LEU A CA 1
ATOM 691 C C . LEU A 1 87 ? 2.572 -1.273 8.625 1 98.19 87 LEU A C 1
ATOM 693 O O . LEU A 1 87 ? 3.107 -2.25 8.094 1 98.19 87 LEU A O 1
ATOM 697 N N . ARG A 1 88 ? 1.557 -1.358 9.414 1 98.5 88 ARG A N 1
ATOM 698 C CA . ARG A 1 88 ? 0.86 -2.615 9.672 1 98.5 88 ARG A CA 1
ATOM 699 C C . ARG A 1 88 ? -0.629 -2.486 9.375 1 98.5 88 ARG A C 1
ATOM 701 O O . ARG A 1 88 ? -1.288 -1.562 9.852 1 98.5 88 ARG A O 1
ATOM 708 N N . ILE A 1 89 ? -1.109 -3.375 8.594 1 98.44 89 ILE A N 1
ATOM 709 C CA . ILE A 1 89 ? -2.506 -3.297 8.18 1 98.44 89 ILE A CA 1
ATOM 710 C C . ILE A 1 89 ? -3.186 -4.648 8.398 1 98.44 89 ILE A C 1
ATOM 712 O O . ILE A 1 89 ? -2.652 -5.688 8.008 1 98.44 89 ILE A O 1
ATOM 716 N N . ASP A 1 90 ? -4.262 -4.66 9.031 1 98.62 90 ASP A N 1
ATOM 717 C CA . ASP A 1 90 ? -5.152 -5.809 9.148 1 98.62 90 ASP A CA 1
ATOM 718 C C . ASP A 1 90 ? -6.371 -5.656 8.242 1 98.62 90 ASP A C 1
ATOM 720 O O . ASP A 1 90 ? -7.137 -4.699 8.383 1 98.62 90 ASP A O 1
ATOM 724 N N . TYR A 1 91 ? -6.484 -6.543 7.344 1 97.75 91 TYR A N 1
ATOM 725 C CA . TYR A 1 91 ? -7.645 -6.57 6.461 1 97.75 91 TYR A CA 1
ATOM 726 C C . TYR A 1 91 ? -8.742 -7.449 7.039 1 97.75 91 TYR A C 1
ATOM 728 O O . TYR A 1 91 ? -8.562 -8.664 7.195 1 97.75 91 TYR A O 1
ATOM 736 N N . LEU A 1 92 ? -9.867 -6.863 7.258 1 97.31 92 LEU A N 1
ATOM 737 C CA . LEU A 1 92 ? -10.898 -7.527 8.039 1 97.31 92 LEU A CA 1
ATOM 738 C C . LEU A 1 92 ? -11.992 -8.078 7.137 1 97.31 92 LEU A C 1
ATOM 740 O O . LEU A 1 92 ? -12.617 -9.094 7.457 1 97.31 92 LEU A O 1
ATOM 744 N N . ARG A 1 93 ? -12.258 -7.324 6.09 1 93.62 93 ARG A N 1
ATOM 745 C CA . ARG A 1 93 ? -13.234 -7.719 5.078 1 93.62 93 ARG A CA 1
ATOM 746 C C . ARG A 1 93 ? -12.789 -7.281 3.686 1 93.62 93 ARG A C 1
ATOM 748 O O . ARG A 1 93 ? -12.102 -6.266 3.537 1 93.62 93 ARG A O 1
ATOM 755 N N . GLY A 1 94 ? -13.156 -8.102 2.703 1 90.88 94 GLY A N 1
ATOM 756 C CA . GLY A 1 94 ? -12.898 -7.672 1.338 1 90.88 94 GLY A CA 1
ATOM 757 C C . GLY A 1 94 ? -13.633 -6.395 0.97 1 90.88 94 GLY A C 1
ATOM 758 O O . GLY A 1 94 ? -14.836 -6.277 1.191 1 90.88 94 GLY A O 1
ATOM 759 N N . ALA A 1 95 ? -12.867 -5.367 0.546 1 90.75 95 ALA A N 1
ATOM 760 C CA . ALA A 1 95 ? -13.492 -4.133 0.086 1 90.75 95 ALA A CA 1
ATOM 761 C C . ALA A 1 95 ? -14.164 -4.328 -1.269 1 90.75 95 ALA A C 1
ATOM 763 O O . ALA A 1 95 ? -13.531 -4.762 -2.23 1 90.75 95 ALA A O 1
ATOM 764 N N . GLU A 1 96 ? -15.383 -4.031 -1.322 1 92.44 96 GLU A N 1
ATOM 765 C CA . GLU A 1 96 ? -16.188 -4.23 -2.531 1 92.44 96 GLU A CA 1
ATOM 766 C C . GLU A 1 96 ? -16.109 -3.006 -3.441 1 92.44 96 GLU A C 1
ATOM 768 O O . GLU A 1 96 ? -15.32 -2.092 -3.203 1 92.44 96 GLU A O 1
ATOM 773 N N . ALA A 1 97 ? -16.859 -3.113 -4.555 1 92.69 97 ALA A N 1
ATOM 774 C CA . ALA A 1 97 ? -16.828 -2.047 -5.551 1 92.69 97 ALA A CA 1
ATOM 775 C C . ALA A 1 97 ? -17.625 -0.829 -5.078 1 92.69 97 ALA A C 1
ATOM 777 O O . ALA A 1 97 ? -18.578 -0.414 -5.727 1 92.69 97 ALA A O 1
ATOM 778 N N . TYR A 1 98 ? -17.25 -0.275 -3.908 1 94.94 98 TYR A N 1
ATOM 779 C CA . TYR A 1 98 ? -17.797 0.945 -3.314 1 94.94 98 TYR A CA 1
ATOM 780 C C . TYR A 1 98 ? -16.672 1.897 -2.92 1 94.94 98 TYR A C 1
ATOM 782 O O . TYR A 1 98 ? -15.516 1.488 -2.805 1 94.94 98 TYR A O 1
ATOM 790 N N . ASP A 1 99 ? -17.062 3.107 -2.758 1 96.94 99 ASP A N 1
ATOM 791 C CA . ASP A 1 99 ? -16.094 4.09 -2.273 1 96.94 99 ASP A CA 1
ATOM 792 C C . ASP A 1 99 ? -15.555 3.689 -0.905 1 96.94 99 ASP A C 1
ATOM 794 O O . ASP A 1 99 ? -16.25 3.039 -0.119 1 96.94 99 ASP A O 1
ATOM 798 N N . VAL A 1 100 ? -14.352 4.086 -0.671 1 97.5 100 VAL A N 1
ATOM 799 C CA . VAL A 1 100 ? -13.734 3.826 0.625 1 97.5 100 VAL A CA 1
ATOM 800 C C . VAL A 1 100 ? -13.508 5.145 1.364 1 97.5 100 VAL A C 1
ATOM 802 O O . VAL A 1 100 ? -13.141 6.152 0.753 1 97.5 100 VAL A O 1
ATOM 805 N N . VAL A 1 101 ? -13.82 5.117 2.609 1 98.69 101 VAL A N 1
ATOM 806 C CA . VAL A 1 101 ? -13.484 6.211 3.512 1 98.69 101 VAL A CA 1
ATOM 807 C C . VAL A 1 101 ? -12.406 5.762 4.492 1 98.69 101 VAL A C 1
ATOM 809 O O . VAL A 1 101 ? -12.516 4.691 5.094 1 98.69 101 VAL A O 1
ATOM 812 N N . VAL A 1 102 ? -11.367 6.539 4.602 1 98.75 102 VAL A N 1
ATOM 813 C CA . VAL A 1 102 ? -10.312 6.215 5.555 1 98.75 102 VAL A CA 1
ATOM 814 C C . VAL A 1 102 ? -10.156 7.352 6.562 1 98.75 102 VAL A C 1
ATOM 816 O O . VAL A 1 102 ? -10.078 8.523 6.184 1 98.75 102 VAL A O 1
ATOM 819 N N . GLU A 1 103 ? -10.102 6.957 7.789 1 98.88 103 GLU A N 1
ATOM 820 C CA . GLU A 1 103 ? -9.867 7.887 8.891 1 98.88 103 GLU A CA 1
ATOM 821 C C . GLU A 1 103 ? -8.555 7.582 9.609 1 98.88 103 GLU A C 1
ATOM 823 O O . GLU A 1 103 ? -8.195 6.414 9.773 1 98.88 103 GLU A O 1
ATOM 828 N N . GLY A 1 104 ? -7.926 8.594 9.961 1 98.75 104 GLY A N 1
ATOM 829 C CA . GLY A 1 104 ? -6.699 8.453 10.734 1 98.75 104 GLY A CA 1
ATOM 830 C C . GLY A 1 104 ? -6.691 9.297 11.992 1 98.75 104 GLY A C 1
ATOM 831 O O . GLY A 1 104 ? -7.234 10.406 12.008 1 98.75 104 GLY A O 1
ATOM 832 N N . ASN A 1 105 ? -6.07 8.75 13.055 1 98.75 105 ASN A N 1
ATOM 833 C CA . ASN A 1 105 ? -5.91 9.438 14.328 1 98.75 105 ASN A CA 1
ATOM 834 C C . ASN A 1 105 ? -4.453 9.453 14.781 1 98.75 105 ASN A C 1
ATOM 836 O O . ASN A 1 105 ? -3.77 8.43 14.719 1 98.75 105 ASN A O 1
ATOM 840 N N . LEU A 1 106 ? -4.07 10.617 15.258 1 98.69 106 LEU A N 1
ATOM 841 C CA . LEU A 1 106 ? -2.762 10.711 15.891 1 98.69 106 LEU A CA 1
ATOM 842 C C . LEU A 1 106 ? -2.752 9.992 17.234 1 98.69 106 LEU A C 1
ATOM 844 O O . LEU A 1 106 ? -3.58 10.273 18.094 1 98.69 106 LEU A O 1
ATOM 848 N N . VAL A 1 107 ? -1.927 9.07 17.375 1 98.56 107 VAL A N 1
ATOM 849 C CA . VAL A 1 107 ? -1.808 8.32 18.625 1 98.56 107 VAL A CA 1
ATOM 850 C C . VAL A 1 107 ? -0.741 8.953 19.516 1 98.56 107 VAL A C 1
ATOM 852 O O . VAL A 1 107 ? -0.943 9.109 20.719 1 98.56 107 VAL A O 1
ATOM 855 N N . ARG A 1 108 ? 0.345 9.297 18.859 1 97.69 108 ARG A N 1
ATOM 856 C CA . ARG A 1 108 ? 1.486 9.852 19.578 1 97.69 108 ARG A CA 1
ATOM 857 C C . ARG A 1 108 ? 2.346 10.711 18.656 1 97.69 108 ARG A C 1
ATOM 859 O O . ARG A 1 108 ? 2.57 10.352 17.5 1 97.69 108 ARG A O 1
ATOM 866 N N . LEU A 1 109 ? 2.729 11.82 19.156 1 97 109 LEU A N 1
ATOM 867 C CA . LEU A 1 109 ? 3.695 12.672 18.469 1 97 109 LEU A CA 1
ATOM 868 C C . LEU A 1 109 ? 4.875 13 19.375 1 97 109 LEU A C 1
ATOM 870 O O . LEU A 1 109 ? 4.746 13.805 20.312 1 97 109 LEU A O 1
ATOM 874 N N . GLY A 1 110 ? 5.898 12.32 19.125 1 94.25 110 GLY A N 1
ATOM 875 C CA . GLY A 1 110 ? 7.117 12.609 19.859 1 94.25 110 GLY A CA 1
ATOM 876 C C . GLY A 1 110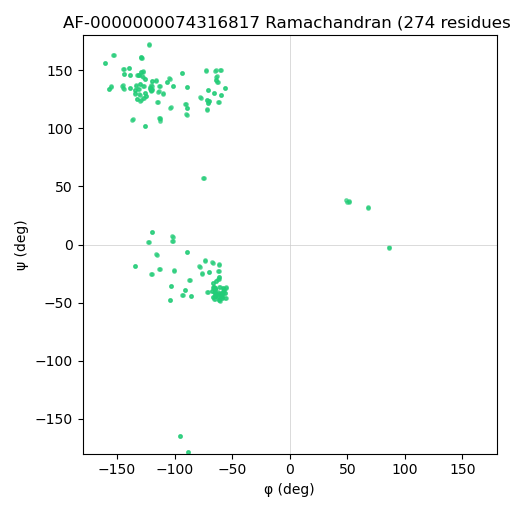 ? 8.047 13.555 19.125 1 94.25 110 GLY A C 1
ATOM 877 O O . GLY A 1 110 ? 7.629 14.242 18.188 1 94.25 110 GLY A O 1
ATOM 878 N N . SER A 1 111 ? 9.344 13.664 19.547 1 92.38 111 SER A N 1
ATOM 879 C CA . SER A 1 111 ? 10.305 14.578 18.922 1 92.38 111 SER A CA 1
ATOM 880 C C . SER A 1 111 ? 10.797 14.039 17.578 1 92.38 111 SER A C 1
ATOM 882 O O . SER A 1 111 ? 11.156 14.82 16.703 1 92.38 111 SER A O 1
ATOM 884 N N . ARG A 1 112 ? 10.711 12.688 17.453 1 94.5 112 ARG A N 1
ATOM 885 C CA . ARG A 1 112 ? 11.25 12.109 16.219 1 94.5 112 ARG A CA 1
ATOM 886 C C . ARG A 1 112 ? 10.297 11.078 15.633 1 94.5 112 ARG A C 1
ATOM 888 O O . ARG A 1 112 ? 10.414 10.711 14.469 1 94.5 112 ARG A O 1
ATOM 895 N N . ILE A 1 113 ? 9.359 10.602 16.547 1 96.75 113 ILE A N 1
ATOM 896 C CA . ILE A 1 113 ? 8.5 9.5 16.125 1 96.75 113 ILE A CA 1
ATOM 897 C C . ILE A 1 113 ? 7.035 9.93 16.203 1 96.75 113 ILE A C 1
ATOM 899 O O . ILE A 1 113 ? 6.602 10.5 17.219 1 96.75 113 ILE A O 1
ATOM 903 N N . MET A 1 114 ? 6.348 9.656 15.211 1 98.06 114 MET A N 1
ATOM 904 C CA . MET A 1 114 ? 4.902 9.836 15.188 1 98.06 114 MET A CA 1
ATOM 905 C C . MET A 1 114 ? 4.188 8.508 14.938 1 98.06 114 MET A C 1
ATOM 907 O O . MET A 1 114 ? 4.633 7.711 14.117 1 98.06 114 MET A O 1
ATOM 911 N N . VAL A 1 115 ? 3.143 8.266 15.672 1 98.69 115 VAL A N 1
ATOM 912 C CA . VAL A 1 115 ? 2.326 7.07 15.484 1 98.69 115 VAL A CA 1
ATOM 913 C C . VAL A 1 115 ? 0.895 7.473 15.141 1 98.69 115 VAL A C 1
ATOM 915 O O . VAL A 1 115 ? 0.334 8.383 15.75 1 98.69 115 VAL A O 1
ATOM 918 N N . ALA A 1 116 ? 0.347 6.879 14.18 1 98.69 116 ALA A N 1
ATOM 919 C CA . ALA A 1 116 ? -1.045 7.105 13.797 1 98.69 116 ALA A CA 1
ATOM 920 C C . ALA A 1 116 ? -1.779 5.785 13.594 1 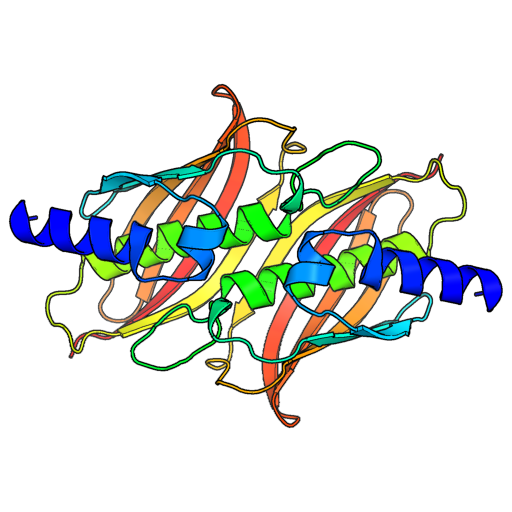98.69 116 ALA A C 1
ATOM 922 O O . ALA A 1 116 ? -1.19 4.801 13.133 1 98.69 116 ALA A O 1
ATOM 923 N N . ASN A 1 117 ? -3.031 5.758 13.922 1 98.75 117 ASN A N 1
ATOM 924 C CA . ASN A 1 117 ? -3.943 4.676 13.562 1 98.75 117 ASN A CA 1
ATOM 925 C C . ASN A 1 117 ? -4.875 5.086 12.43 1 98.75 117 ASN A C 1
ATOM 927 O O . ASN A 1 117 ? -5.316 6.234 12.359 1 98.75 117 ASN A O 1
ATOM 931 N N . MET A 1 118 ? -5.137 4.152 11.594 1 98.75 118 MET A N 1
ATOM 932 C CA . MET A 1 118 ? -6.047 4.398 10.477 1 98.75 118 MET A CA 1
ATOM 933 C C . MET A 1 118 ? -7.121 3.318 10.406 1 98.75 118 MET A C 1
ATOM 935 O O . MET A 1 118 ? -6.879 2.168 10.773 1 98.75 118 MET A O 1
ATOM 939 N N . GLN A 1 119 ? -8.25 3.701 9.961 1 98.81 119 GLN A N 1
ATOM 940 C CA . GLN A 1 119 ? -9.367 2.793 9.719 1 98.81 119 GLN A CA 1
ATOM 941 C C . GLN A 1 119 ? -10.016 3.07 8.367 1 98.81 119 GLN A C 1
ATOM 943 O O . GLN A 1 119 ? -10.234 4.23 8 1 98.81 119 GLN A O 1
ATOM 948 N N . ALA A 1 120 ? -10.25 2.061 7.637 1 98.75 120 ALA A N 1
ATOM 949 C CA . ALA A 1 120 ? -10.945 2.156 6.355 1 98.75 120 ALA A CA 1
ATOM 950 C C . ALA A 1 120 ? -12.367 1.613 6.457 1 98.75 120 ALA A C 1
ATOM 952 O O . ALA A 1 120 ? -12.594 0.557 7.051 1 98.75 120 ALA A O 1
ATOM 953 N N . PHE A 1 121 ? -13.266 2.316 5.805 1 98.62 121 PHE A N 1
ATOM 954 C CA . PHE A 1 121 ? -14.68 1.96 5.875 1 98.62 121 PHE A CA 1
ATOM 955 C C . PHE A 1 121 ? -15.297 1.909 4.484 1 98.62 121 PHE A C 1
ATOM 957 O O . PHE A 1 121 ? -14.898 2.666 3.594 1 98.62 121 PHE A O 1
ATOM 964 N N . GLN A 1 122 ? -16.219 1.026 4.32 1 97.69 122 GLN A N 1
ATOM 965 C CA . GLN A 1 122 ? -17.188 1.061 3.227 1 97.69 122 GLN A CA 1
ATOM 966 C C . GLN A 1 122 ? -18.625 0.968 3.756 1 97.69 122 GLN A C 1
ATOM 968 O O . GLN A 1 122 ? -18.953 0.053 4.512 1 97.69 122 GLN A O 1
ATOM 973 N N . LYS A 1 123 ? -19.438 1.942 3.359 1 96.62 123 LYS A N 1
ATOM 974 C CA . LYS A 1 123 ? -20.828 1.977 3.764 1 96.62 123 LYS A CA 1
ATOM 975 C C . LYS A 1 123 ? -20.969 1.841 5.277 1 96.62 123 LYS A C 1
ATOM 977 O O . LYS A 1 123 ? -21.797 1.062 5.762 1 96.62 123 LYS A O 1
ATOM 982 N N . GLY A 1 124 ? -20.031 2.447 5.938 1 96.12 124 GLY A N 1
ATOM 983 C CA . GLY A 1 124 ? -20.109 2.51 7.391 1 96.12 124 GLY A CA 1
ATOM 984 C C . GLY A 1 124 ? -19.516 1.292 8.07 1 96.12 124 GLY A C 1
ATOM 985 O O . GLY A 1 124 ? -19.453 1.231 9.305 1 96.12 124 GLY A O 1
ATOM 986 N N . GLN A 1 125 ? -19.062 0.332 7.277 1 97.56 125 GLN A N 1
ATOM 987 C CA . GLN A 1 125 ? -18.469 -0.881 7.836 1 97.56 125 GLN A CA 1
ATOM 988 C C . GLN A 1 125 ? -16.953 -0.837 7.773 1 97.56 125 GLN A C 1
ATOM 990 O O . GLN A 1 125 ? -16.375 -0.48 6.742 1 97.56 125 GLN A O 1
ATOM 995 N N . LEU A 1 126 ? -16.328 -1.253 8.891 1 98.44 126 LEU A N 1
ATOM 996 C CA . LEU A 1 126 ? -14.875 -1.331 8.945 1 98.44 126 LEU A CA 1
ATOM 997 C C . LEU A 1 126 ? -14.359 -2.461 8.062 1 98.44 126 LEU A C 1
ATOM 999 O O . LEU A 1 126 ? -14.766 -3.613 8.211 1 98.44 126 LEU A O 1
ATOM 1003 N N . VAL A 1 127 ? -13.477 -2.121 7.113 1 97.88 127 VAL A N 1
ATOM 1004 C CA . VAL A 1 127 ? -13.008 -3.164 6.207 1 97.88 127 VAL A CA 1
ATOM 1005 C C . VAL A 1 127 ? -11.523 -3.434 6.453 1 97.88 127 VAL A C 1
ATOM 1007 O O . VAL A 1 127 ? -11.008 -4.492 6.086 1 97.88 127 VAL A O 1
ATOM 1010 N N . ALA A 1 128 ? -10.812 -2.512 7.039 1 98.5 128 ALA A N 1
ATOM 1011 C CA . ALA A 1 128 ? -9.406 -2.676 7.383 1 98.5 128 ALA A CA 1
ATOM 1012 C C . ALA A 1 128 ? -8.977 -1.674 8.453 1 98.5 128 ALA A C 1
ATOM 1014 O O . ALA A 1 128 ? -9.602 -0.625 8.609 1 98.5 128 ALA A O 1
ATOM 1015 N N . GLU A 1 129 ? -7.988 -1.971 9.156 1 98.62 129 GLU A N 1
ATOM 1016 C CA . GLU A 1 129 ? -7.363 -1.054 10.109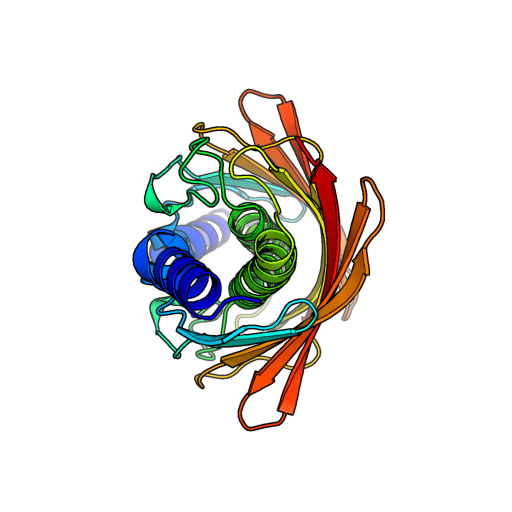 1 98.62 129 GLU A CA 1
ATOM 1017 C C . GLU A 1 129 ? -5.844 -1.172 10.07 1 98.62 129 GLU A C 1
ATOM 1019 O O . GLU A 1 129 ? -5.305 -2.215 9.695 1 98.62 129 GLU A O 1
ATOM 1024 N N . GLY A 1 130 ? -5.219 -0.101 10.406 1 98.31 130 GLY A N 1
ATOM 1025 C CA . GLY A 1 130 ? -3.77 -0.09 10.32 1 98.31 130 GLY A CA 1
ATOM 1026 C C . GLY A 1 130 ? -3.121 0.884 11.289 1 98.31 130 GLY A C 1
ATOM 1027 O O . GLY A 1 130 ? -3.809 1.688 11.922 1 98.31 130 GLY A O 1
ATOM 1028 N N . LYS A 1 131 ? -1.891 0.676 11.477 1 98.5 131 LYS A N 1
ATOM 1029 C CA . LYS A 1 131 ? -1.039 1.543 12.289 1 98.5 131 LYS A CA 1
ATOM 1030 C C . LYS A 1 131 ? 0.249 1.895 11.547 1 98.5 131 LYS A C 1
ATOM 1032 O O . LYS A 1 131 ? 0.869 1.03 10.922 1 98.5 131 LYS A O 1
ATOM 1037 N N . GLY A 1 132 ? 0.572 3.096 11.578 1 98.5 132 GLY A N 1
ATOM 1038 C CA . GLY A 1 132 ? 1.814 3.572 10.992 1 98.5 132 GLY A CA 1
ATOM 1039 C C . GLY A 1 132 ? 2.736 4.23 12 1 98.5 132 GLY A C 1
ATOM 1040 O O . GLY A 1 132 ? 2.277 4.906 12.922 1 98.5 132 GLY A O 1
ATOM 1041 N N . VAL A 1 133 ? 3.971 3.965 11.844 1 98.56 133 VAL A N 1
ATOM 1042 C CA . VAL A 1 133 ? 5.035 4.652 12.57 1 98.56 133 VAL A CA 1
ATOM 1043 C C . VAL A 1 133 ? 5.887 5.461 11.586 1 98.56 133 VAL A C 1
ATOM 1045 O O . VAL A 1 133 ? 6.297 4.949 10.547 1 98.56 133 VAL A O 1
ATOM 1048 N N . TYR A 1 134 ? 6.133 6.645 11.883 1 97.5 134 TYR A N 1
ATOM 1049 C CA . TYR A 1 134 ? 6.801 7.562 10.969 1 97.5 134 TYR A CA 1
ATOM 1050 C C . TYR A 1 134 ? 7.957 8.273 11.664 1 97.5 134 TYR A C 1
ATOM 1052 O O . TYR A 1 134 ? 7.852 8.656 12.828 1 97.5 134 TYR A O 1
ATOM 1060 N N . ASN A 1 135 ? 9.016 8.398 10.984 1 96.06 135 ASN A N 1
ATOM 1061 C CA . ASN A 1 135 ? 10.055 9.336 11.383 1 96.06 135 ASN A CA 1
ATOM 1062 C C . ASN A 1 135 ? 9.633 10.781 11.141 1 96.06 135 ASN A C 1
ATOM 1064 O O . ASN A 1 135 ? 9.344 11.172 10.008 1 96.06 135 ASN A O 1
ATOM 1068 N N . PHE A 1 136 ? 9.523 11.484 12.188 1 94.06 136 PHE A N 1
ATOM 1069 C CA . PHE A 1 136 ? 9.094 12.875 12.164 1 94.06 136 PHE A CA 1
ATOM 1070 C C . PHE A 1 136 ? 10.242 13.797 12.586 1 94.06 136 PHE A C 1
ATOM 1072 O O . PHE A 1 136 ? 10.633 13.812 13.75 1 94.06 136 PHE A O 1
ATOM 1079 N N . VAL A 1 137 ? 10.797 14.562 11.594 1 90.25 137 VAL A N 1
ATOM 1080 C CA . VAL A 1 137 ? 11.969 15.391 11.859 1 90.25 137 VAL A CA 1
ATOM 1081 C C . VAL A 1 137 ? 11.602 16.859 11.719 1 90.25 137 VAL A C 1
ATOM 1083 O O . VAL A 1 137 ? 11.156 17.297 10.656 1 90.25 137 VAL A O 1
ATOM 1086 N N . ARG A 1 138 ? 11.828 17.562 12.758 1 87.88 138 ARG A N 1
ATOM 1087 C CA . ARG A 1 138 ? 11.648 19.016 12.734 1 87.88 138 ARG A CA 1
ATOM 1088 C C . ARG A 1 138 ? 12.938 19.719 12.312 1 87.88 138 ARG A C 1
ATOM 1090 O O . ARG A 1 138 ? 14.023 19.344 12.758 1 87.88 138 ARG A O 1
ATOM 1097 N N . ALA A 1 139 ? 12.758 20.672 11.438 1 81.81 139 ALA A N 1
ATOM 1098 C CA . ALA A 1 139 ? 13.93 21.438 11.016 1 81.81 139 ALA A CA 1
ATOM 1099 C C . ALA A 1 139 ? 14.297 22.484 12.055 1 81.81 139 ALA A C 1
ATOM 1101 O O . ALA A 1 139 ? 13.43 23 12.773 1 81.81 139 ALA A O 1
ATOM 1102 N N . MET B 1 1 ? 6.09 -26.078 -11.711 1 80.56 1 MET B N 1
ATOM 1103 C CA . MET B 1 1 ? 4.93 -25.5 -12.391 1 80.56 1 MET B CA 1
ATOM 1104 C C . MET B 1 1 ? 5.07 -25.625 -13.906 1 80.56 1 MET B C 1
ATOM 1106 O O . MET B 1 1 ? 6.156 -25.422 -14.453 1 80.56 1 MET B O 1
ATOM 1110 N N . GLU B 1 2 ? 3.965 -26.062 -14.523 1 85.19 2 GLU B N 1
ATOM 1111 C CA . GLU B 1 2 ? 4.004 -26.203 -15.977 1 85.19 2 GLU B CA 1
ATOM 1112 C C . GLU B 1 2 ? 4.234 -24.844 -16.656 1 85.19 2 GLU B C 1
ATOM 1114 O O . GLU B 1 2 ? 3.689 -23.828 -16.219 1 85.19 2 GLU B O 1
ATOM 1119 N N . ASP B 1 3 ? 5.02 -24.859 -17.656 1 88.31 3 ASP B N 1
ATOM 1120 C CA . ASP B 1 3 ? 5.422 -23.641 -18.328 1 88.31 3 ASP B CA 1
ATOM 1121 C C . ASP B 1 3 ? 4.203 -22.859 -18.828 1 88.31 3 ASP B C 1
ATOM 1123 O O . ASP B 1 3 ? 4.164 -21.641 -18.75 1 88.31 3 ASP B O 1
ATOM 1127 N N . LYS B 1 4 ? 3.277 -23.625 -19.297 1 89.25 4 LYS B N 1
ATOM 1128 C CA . LYS B 1 4 ? 2.084 -22.984 -19.844 1 89.25 4 LYS B CA 1
ATOM 1129 C C . LYS B 1 4 ? 1.315 -22.25 -18.734 1 89.25 4 LYS B C 1
ATOM 1131 O O . LYS B 1 4 ? 0.814 -21.141 -18.953 1 89.25 4 LYS B O 1
ATOM 1136 N N . ILE B 1 5 ? 1.229 -22.875 -17.641 1 88.19 5 ILE B N 1
ATOM 1137 C CA . ILE B 1 5 ? 0.538 -22.281 -16.5 1 88.19 5 ILE B CA 1
ATOM 1138 C C . ILE B 1 5 ? 1.317 -21.062 -15.992 1 88.19 5 ILE B C 1
ATOM 1140 O O . ILE B 1 5 ? 0.732 -20.016 -15.727 1 88.19 5 ILE B O 1
ATOM 1144 N N . ARG B 1 6 ? 2.572 -21.141 -15.969 1 93.19 6 ARG B N 1
ATOM 1145 C CA . ARG B 1 6 ? 3.436 -20.047 -15.547 1 93.19 6 ARG B CA 1
ATOM 1146 C C . ARG B 1 6 ? 3.25 -18.828 -16.453 1 93.19 6 ARG B C 1
ATOM 1148 O O . ARG B 1 6 ? 3.104 -17.703 -15.969 1 93.19 6 ARG B O 1
ATOM 1155 N N . GLU B 1 7 ? 3.217 -19.094 -17.719 1 93.38 7 GLU B N 1
ATOM 1156 C CA . GLU B 1 7 ? 3.055 -18.016 -18.688 1 93.38 7 GLU B CA 1
ATOM 1157 C C . GLU B 1 7 ? 1.693 -17.344 -18.547 1 93.38 7 GLU B C 1
ATOM 1159 O O . GLU B 1 7 ? 1.576 -16.125 -18.688 1 93.38 7 GLU B O 1
ATOM 1164 N N . TYR B 1 8 ? 0.773 -18.188 -18.281 1 91.94 8 TYR B N 1
ATOM 1165 C CA . TYR B 1 8 ? -0.573 -17.656 -18.094 1 91.94 8 TYR B CA 1
ATOM 1166 C C . TYR B 1 8 ? -0.633 -16.75 -16.875 1 91.94 8 TYR B C 1
ATOM 1168 O O . TYR B 1 8 ? -1.215 -15.664 -16.922 1 91.94 8 TYR B O 1
ATOM 1176 N N . ILE B 1 9 ? -0.01 -17.141 -15.789 1 92.5 9 ILE B N 1
ATOM 1177 C CA . ILE B 1 9 ? -0.008 -16.359 -14.555 1 92.5 9 ILE B CA 1
ATOM 1178 C C . ILE B 1 9 ? 0.748 -15.047 -14.766 1 92.5 9 ILE B C 1
ATOM 1180 O O . ILE B 1 9 ? 0.299 -13.984 -14.328 1 92.5 9 ILE B O 1
ATOM 1184 N N . ILE B 1 10 ? 1.79 -15.078 -15.523 1 95.56 10 ILE B N 1
ATOM 1185 C CA . ILE B 1 10 ? 2.604 -13.906 -15.805 1 95.56 10 ILE B CA 1
ATOM 1186 C C . ILE B 1 10 ? 1.798 -12.898 -16.625 1 95.56 10 ILE B C 1
ATOM 1188 O O . ILE B 1 10 ? 1.752 -11.711 -16.297 1 95.56 10 ILE B O 1
ATOM 1192 N N . ARG B 1 11 ? 1.144 -13.383 -17.578 1 93.38 11 ARG B N 1
ATOM 1193 C CA . ARG B 1 11 ? 0.341 -12.516 -18.438 1 93.38 11 ARG B CA 1
ATOM 1194 C C . ARG B 1 11 ? -0.793 -11.867 -17.656 1 93.38 11 ARG B C 1
ATOM 1196 O O . ARG B 1 11 ? -1.05 -10.672 -17.797 1 93.38 11 ARG B O 1
ATOM 1203 N N . ALA B 1 12 ? -1.434 -12.68 -16.859 1 90.56 12 ALA B N 1
ATOM 1204 C CA . ALA B 1 12 ? -2.533 -12.164 -16.047 1 90.56 12 ALA B CA 1
ATOM 1205 C C . ALA B 1 12 ? -2.041 -11.094 -15.078 1 90.56 12 ALA B C 1
ATOM 1207 O O . ALA B 1 12 ? -2.652 -10.031 -14.953 1 90.56 12 ALA B O 1
ATOM 1208 N N . ALA B 1 13 ? -0.898 -11.32 -14.484 1 92.56 13 ALA B N 1
ATOM 1209 C CA . ALA B 1 13 ? -0.329 -10.383 -13.516 1 92.56 13 ALA B CA 1
ATOM 1210 C C . ALA B 1 13 ? 0.072 -9.078 -14.195 1 92.56 13 ALA B C 1
ATOM 1212 O O . ALA B 1 13 ? -0.141 -7.992 -13.641 1 92.56 13 ALA B O 1
ATOM 1213 N N . GLU B 1 14 ? 0.583 -9.156 -15.438 1 94.31 14 GLU B N 1
ATOM 1214 C CA . GLU B 1 14 ? 1.135 -7.988 -16.125 1 94.31 14 GLU B CA 1
ATOM 1215 C C . GLU B 1 14 ? 0.049 -7.227 -16.875 1 94.31 14 GLU B C 1
ATOM 1217 O O . GLU B 1 14 ? 0.086 -5.996 -16.938 1 94.31 14 GLU B O 1
ATOM 1222 N N . GLU B 1 15 ? -0.964 -7.98 -17.328 1 91.38 15 GLU B N 1
ATOM 1223 C CA . GLU B 1 15 ? -1.808 -7.352 -18.344 1 91.38 15 GLU B CA 1
ATOM 1224 C C . GLU B 1 15 ? -3.256 -7.254 -17.859 1 91.38 15 GLU B C 1
ATOM 1226 O O . GLU B 1 15 ? -4.023 -6.43 -18.359 1 91.38 15 GLU B O 1
ATOM 1231 N N . GLU B 1 16 ? -3.619 -8.125 -16.969 1 88.5 16 GLU B N 1
ATOM 1232 C CA . GLU B 1 16 ? -5.043 -8.195 -16.656 1 88.5 16 GLU B CA 1
ATOM 1233 C C . GLU B 1 16 ? -5.367 -7.453 -15.367 1 88.5 16 GLU B C 1
ATOM 1235 O O . GLU B 1 16 ? -6.523 -7.102 -15.117 1 88.5 16 GLU B O 1
ATOM 1240 N N . ILE B 1 17 ? -4.441 -7.27 -14.539 1 88.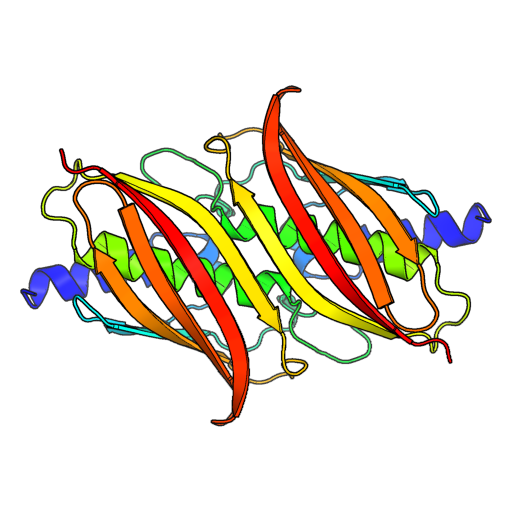5 17 ILE B N 1
ATOM 1241 C CA . ILE B 1 17 ? -4.645 -6.531 -13.297 1 88.5 17 ILE B CA 1
ATOM 1242 C C . ILE B 1 17 ? -4.375 -5.047 -13.531 1 88.5 17 ILE B C 1
ATOM 1244 O O . ILE B 1 17 ? -3.227 -4.645 -13.742 1 88.5 17 ILE B O 1
ATOM 1248 N N . PRO B 1 18 ? -5.344 -4.242 -13.477 1 89.62 18 PRO B N 1
ATOM 1249 C CA . PRO B 1 18 ? -5.227 -2.846 -13.898 1 89.62 18 PRO B CA 1
ATOM 1250 C C . PRO B 1 18 ? -4.152 -2.084 -13.125 1 89.62 18 PRO B C 1
ATOM 1252 O O . PRO B 1 18 ? -3.379 -1.329 -13.711 1 89.62 18 PRO B O 1
ATOM 1255 N N . ILE B 1 19 ? -4.059 -2.273 -11.859 1 90.88 19 ILE B N 1
ATOM 1256 C CA . ILE B 1 19 ? -3.082 -1.54 -11.062 1 90.88 19 ILE B CA 1
ATOM 1257 C C . ILE B 1 19 ? -1.67 -1.972 -11.453 1 90.88 19 ILE B C 1
ATOM 1259 O O . ILE B 1 19 ? -0.735 -1.167 -11.414 1 90.88 19 ILE B O 1
ATOM 1263 N N . HIS B 1 20 ? -1.476 -3.229 -11.836 1 94.25 20 HIS B N 1
ATOM 1264 C CA . HIS B 1 20 ? -0.172 -3.689 -12.305 1 94.25 20 HIS B CA 1
ATOM 1265 C C . HIS B 1 20 ? 0.227 -2.99 -13.594 1 94.25 20 HIS B C 1
ATOM 1267 O O . HIS B 1 20 ? 1.389 -2.615 -13.773 1 94.25 20 HIS B O 1
ATOM 1273 N N . ARG B 1 21 ? -0.752 -2.793 -14.422 1 92 21 ARG B N 1
ATOM 1274 C CA . ARG B 1 21 ? -0.501 -2.082 -15.672 1 92 21 ARG B CA 1
ATOM 1275 C C . ARG B 1 21 ? -0.103 -0.633 -15.406 1 92 21 ARG B C 1
ATOM 1277 O O . ARG B 1 21 ? 0.844 -0.124 -16.016 1 92 21 ARG B O 1
ATOM 1284 N N . PHE B 1 22 ? -0.849 -0.088 -14.516 1 90.69 22 PHE B N 1
ATOM 1285 C CA . PHE B 1 22 ? -0.542 1.286 -14.141 1 90.69 22 PHE B CA 1
ATOM 1286 C C . PHE B 1 22 ? 0.887 1.398 -13.617 1 90.69 22 PHE B C 1
ATOM 1288 O O . PHE B 1 22 ? 1.61 2.332 -13.969 1 90.69 22 PHE B O 1
ATOM 1295 N N . LEU B 1 23 ? 1.32 0.394 -12.891 1 93.88 23 LEU B N 1
ATOM 1296 C CA . LEU B 1 23 ? 2.646 0.385 -12.281 1 93.88 23 LEU B CA 1
ATOM 1297 C C . LEU B 1 23 ? 3.713 0.033 -13.32 1 93.88 23 LEU B C 1
ATOM 1299 O O . LEU B 1 23 ? 4.902 0.286 -13.102 1 93.88 23 LEU B O 1
ATOM 1303 N N . GLY B 1 24 ? 3.287 -0.552 -14.406 1 96 24 GLY B N 1
ATOM 1304 C CA . GLY B 1 24 ? 4.258 -1.124 -15.328 1 96 24 GLY B CA 1
ATOM 1305 C C . GLY B 1 24 ? 4.977 -2.332 -14.766 1 96 24 GLY B C 1
ATOM 1306 O O . GLY B 1 24 ? 6.16 -2.545 -15.039 1 96 24 GLY B O 1
ATOM 1307 N N . LEU B 1 25 ? 4.352 -3.09 -13.953 1 96.94 25 LEU B N 1
ATOM 1308 C CA . LEU B 1 25 ? 4.926 -4.234 -13.258 1 96.94 25 LEU B CA 1
ATOM 1309 C C . LEU B 1 25 ? 5.301 -5.336 -14.242 1 96.94 25 LEU B C 1
ATOM 1311 O O . LEU B 1 25 ? 4.5 -5.695 -15.109 1 96.94 25 LEU B O 1
ATOM 1315 N N . LYS B 1 26 ? 6.473 -5.816 -14.133 1 98.38 26 LYS B N 1
ATOM 1316 C CA . LYS B 1 26 ? 6.965 -6.934 -14.938 1 98.38 26 LYS B CA 1
ATOM 1317 C C . LYS B 1 26 ? 7.398 -8.102 -14.055 1 98.38 26 LYS B C 1
ATOM 1319 O O . LYS B 1 26 ? 8.125 -7.906 -13.078 1 98.38 26 LYS B O 1
ATOM 1324 N N . VAL B 1 27 ? 7 -9.266 -14.438 1 98.5 27 VAL B N 1
ATOM 1325 C CA . VAL B 1 27 ? 7.398 -10.469 -13.711 1 98.5 27 VAL B CA 1
ATOM 1326 C C . VAL B 1 27 ? 8.711 -11 -14.273 1 98.5 27 VAL B C 1
ATOM 1328 O O . VAL B 1 27 ? 8.789 -11.383 -15.438 1 98.5 27 VAL B O 1
ATOM 1331 N N . GLU B 1 28 ? 9.695 -11.008 -13.461 1 98.44 28 GLU B N 1
ATOM 1332 C CA . GLU B 1 28 ? 11.008 -11.484 -13.891 1 98.44 28 GLU B CA 1
ATOM 1333 C C . GLU B 1 28 ? 11.172 -12.977 -13.625 1 98.44 28 GLU B C 1
ATOM 1335 O O . GLU B 1 28 ? 11.883 -13.664 -14.359 1 98.44 28 GLU B O 1
ATOM 1340 N N . LYS B 1 29 ? 10.68 -13.422 -12.539 1 98.06 29 LYS B N 1
ATOM 1341 C CA . LYS B 1 29 ? 10.734 -14.82 -12.133 1 98.06 29 LYS B CA 1
ATOM 1342 C C . LYS B 1 29 ? 9.469 -15.227 -11.383 1 98.06 29 LYS B C 1
ATOM 1344 O O . LYS B 1 29 ? 8.969 -14.484 -10.547 1 98.06 29 LYS B O 1
ATOM 1349 N N . LEU B 1 30 ? 8.945 -16.375 -11.734 1 98 30 LEU B N 1
ATOM 1350 C CA . LEU B 1 30 ? 7.77 -16.938 -11.078 1 98 30 LEU B CA 1
ATOM 1351 C C . LEU B 1 30 ? 7.949 -18.422 -10.82 1 98 30 LEU B C 1
ATOM 1353 O O . LEU B 1 30 ? 7.996 -19.219 -11.758 1 98 30 LEU B O 1
ATOM 1357 N N . GLU B 1 31 ? 8.133 -18.719 -9.625 1 97.19 31 GLU B N 1
ATOM 1358 C CA . GLU B 1 31 ? 8.164 -20.094 -9.117 1 97.19 31 GLU B CA 1
ATOM 1359 C C . GLU B 1 31 ? 7.113 -20.297 -8.039 1 97.19 31 GLU B C 1
ATOM 1361 O O . GLU B 1 31 ? 6.449 -19.359 -7.613 1 97.19 31 GLU B O 1
ATOM 1366 N N . LEU B 1 32 ? 6.969 -21.578 -7.637 1 96.56 32 LEU B N 1
ATOM 1367 C CA . LEU B 1 32 ? 5.961 -21.891 -6.629 1 96.56 32 LEU B CA 1
ATOM 1368 C C . LEU B 1 32 ? 6.293 -21.219 -5.301 1 96.56 32 LEU B C 1
ATOM 1370 O O . LEU B 1 32 ? 5.395 -20.812 -4.559 1 96.56 32 LEU B O 1
ATOM 1374 N N . ASP B 1 33 ? 7.594 -21.047 -5.02 1 97.81 33 ASP B N 1
ATOM 1375 C CA . ASP B 1 33 ? 7.973 -20.562 -3.699 1 97.81 33 ASP B CA 1
ATOM 1376 C C . ASP B 1 33 ? 8.742 -19.234 -3.805 1 97.81 33 ASP B C 1
ATOM 1378 O O . ASP B 1 33 ? 9.328 -18.781 -2.824 1 97.81 33 ASP B O 1
ATOM 1382 N N . PHE B 1 34 ? 8.734 -18.656 -5.012 1 98.5 34 PHE B N 1
ATOM 1383 C CA . PHE B 1 34 ? 9.531 -17.453 -5.211 1 98.5 34 PHE B CA 1
ATOM 1384 C C . PHE B 1 34 ? 8.992 -16.641 -6.383 1 98.5 34 PHE B C 1
ATOM 1386 O O . PHE B 1 34 ? 8.734 -17.188 -7.461 1 98.5 34 PHE B O 1
ATOM 1393 N N . VAL B 1 35 ? 8.852 -15.352 -6.207 1 98.69 35 VAL B N 1
ATOM 1394 C CA . VAL B 1 35 ? 8.461 -14.422 -7.262 1 98.69 35 VAL B CA 1
ATOM 1395 C C . VAL B 1 35 ? 9.375 -13.195 -7.242 1 98.69 35 VAL B C 1
ATOM 1397 O O . VAL B 1 35 ? 9.719 -12.695 -6.168 1 98.69 35 VAL B O 1
ATOM 1400 N N . ARG B 1 36 ? 9.797 -12.758 -8.375 1 98.81 36 ARG B N 1
ATOM 1401 C CA . ARG B 1 36 ? 10.523 -11.5 -8.547 1 98.81 36 ARG B CA 1
ATOM 1402 C C . ARG B 1 36 ? 9.852 -10.617 -9.586 1 98.81 36 ARG B C 1
ATOM 1404 O O . ARG B 1 36 ? 9.523 -11.078 -10.688 1 98.81 36 ARG B O 1
ATOM 1411 N N . VAL B 1 37 ? 9.633 -9.367 -9.234 1 98.69 37 VAL B N 1
ATOM 1412 C CA . VAL B 1 37 ? 9.062 -8.422 -10.188 1 98.69 37 VAL B CA 1
ATOM 1413 C C . VAL B 1 37 ? 9.922 -7.16 -10.234 1 98.69 37 VAL B C 1
ATOM 1415 O O . VAL B 1 37 ? 10.703 -6.895 -9.32 1 98.69 37 VAL B O 1
ATOM 1418 N N . SER B 1 38 ? 9.781 -6.426 -11.289 1 98.62 38 SER B N 1
ATOM 1419 C CA . SER B 1 38 ? 10.344 -5.086 -11.414 1 98.62 38 SER B CA 1
ATOM 1420 C C . SER B 1 38 ? 9.273 -4.066 -11.789 1 98.62 38 SER B C 1
ATOM 1422 O O . SER B 1 38 ? 8.344 -4.379 -12.539 1 98.62 38 SER B O 1
ATOM 1424 N N . VAL B 1 39 ? 9.375 -2.914 -11.25 1 97.69 39 VAL B N 1
ATOM 1425 C CA . VAL B 1 39 ? 8.516 -1.78 -11.562 1 97.69 39 VAL B CA 1
ATOM 1426 C C . VAL B 1 39 ? 9.367 -0.553 -11.883 1 97.69 39 VAL B C 1
ATOM 1428 O O . VAL B 1 39 ? 10.195 -0.137 -11.062 1 97.69 39 VAL B O 1
ATOM 1431 N N . PRO B 1 40 ? 9.164 0.009 -13.016 1 97.12 40 PRO B N 1
ATOM 1432 C CA . PRO B 1 40 ? 9.93 1.209 -13.352 1 97.12 40 PRO B CA 1
ATOM 1433 C C . PRO B 1 40 ? 9.477 2.439 -12.578 1 97.12 40 PRO B C 1
ATOM 1435 O O . PRO B 1 40 ? 8.305 2.541 -12.203 1 97.12 40 PRO B O 1
ATOM 1438 N N . TYR B 1 41 ? 10.469 3.322 -12.344 1 94.44 41 TYR B N 1
ATOM 1439 C CA . TYR B 1 41 ? 10.109 4.586 -11.719 1 94.44 41 TYR B CA 1
ATOM 1440 C C . TYR B 1 41 ? 9.188 5.398 -12.625 1 94.44 41 TYR B C 1
ATOM 1442 O O . TYR B 1 41 ? 9.367 5.422 -13.844 1 94.44 41 TYR B O 1
ATOM 1450 N N . SER B 1 42 ? 8.219 6.062 -12.039 1 91.12 42 SER B N 1
ATOM 1451 C CA . SER B 1 42 ? 7.34 7.023 -12.695 1 91.12 42 SER B CA 1
ATOM 1452 C C . SER B 1 42 ? 7.09 8.242 -11.812 1 91.12 42 SER B C 1
ATOM 1454 O O . SER B 1 42 ? 6.965 8.109 -10.594 1 91.12 42 SER B O 1
ATOM 1456 N N . GLU B 1 43 ? 6.941 9.391 -12.391 1 86.81 43 GLU B N 1
ATOM 1457 C CA . GLU B 1 43 ? 6.613 10.594 -11.641 1 86.81 43 GLU B CA 1
ATOM 1458 C C . GLU B 1 43 ? 5.266 10.461 -10.938 1 86.81 43 GLU B C 1
ATOM 1460 O O . GLU B 1 43 ? 4.992 11.172 -9.961 1 86.81 43 GLU B O 1
ATOM 1465 N N . GLU B 1 44 ? 4.531 9.523 -11.383 1 85.19 44 GLU B N 1
ATOM 1466 C CA . GLU B 1 44 ? 3.211 9.289 -10.805 1 85.19 44 GLU B CA 1
ATOM 1467 C C . GLU B 1 44 ? 3.314 8.648 -9.422 1 85.19 44 GLU B C 1
ATOM 1469 O O . GLU B 1 44 ? 2.336 8.617 -8.672 1 85.19 44 GLU B O 1
ATOM 1474 N N . PHE B 1 45 ? 4.469 8.164 -9.086 1 83 45 PHE B N 1
ATOM 1475 C CA . PHE B 1 45 ? 4.609 7.383 -7.863 1 83 45 PHE B CA 1
ATOM 1476 C C . PHE B 1 45 ? 5.234 8.219 -6.75 1 83 45 PHE B C 1
ATOM 1478 O O . PHE B 1 45 ? 5.531 7.703 -5.672 1 83 45 PHE B O 1
ATOM 1485 N N . VAL B 1 46 ? 5.383 9.5 -7.066 1 75.06 46 VAL B N 1
ATOM 1486 C CA . VAL B 1 46 ? 6.102 10.359 -6.129 1 75.06 46 VAL B CA 1
ATOM 1487 C C . VAL B 1 46 ? 5.191 10.719 -4.957 1 75.06 46 VAL B C 1
ATOM 1489 O O . VAL B 1 46 ? 4.039 11.109 -5.156 1 75.06 46 VAL B O 1
ATOM 1492 N N . GLY B 1 47 ? 5.629 10.469 -3.709 1 66.75 47 GLY B N 1
ATOM 1493 C CA . GLY B 1 47 ? 4.957 10.891 -2.49 1 66.75 47 GLY B CA 1
ATOM 1494 C C . GLY B 1 47 ? 5.32 12.297 -2.064 1 66.75 47 GLY B C 1
ATOM 1495 O O . GLY B 1 47 ? 4.473 13.039 -1.564 1 66.75 47 GLY B O 1
ATOM 1496 N N . ASP B 1 48 ? 6.586 12.523 -2.141 1 62.62 48 ASP B N 1
ATOM 1497 C CA . ASP B 1 48 ? 7.125 13.844 -1.823 1 62.62 48 ASP B CA 1
ATOM 1498 C C . ASP B 1 48 ? 7.703 14.516 -3.068 1 62.62 48 ASP B C 1
ATOM 1500 O O . ASP B 1 48 ? 8.758 14.117 -3.561 1 62.62 48 ASP B O 1
ATOM 1504 N N . ILE B 1 49 ? 7.027 15.406 -3.451 1 56.5 49 ILE B N 1
ATOM 1505 C CA . ILE B 1 49 ? 7.406 16.078 -4.695 1 56.5 49 ILE B CA 1
ATOM 1506 C C . ILE B 1 49 ? 8.773 16.719 -4.539 1 56.5 49 ILE B C 1
ATOM 1508 O O . ILE B 1 49 ? 9.5 16.906 -5.52 1 56.5 49 ILE B O 1
ATOM 1512 N N . ARG B 1 50 ? 9.055 17.062 -3.299 1 61 50 ARG B N 1
ATOM 1513 C CA . ARG B 1 50 ? 10.32 17.75 -3.084 1 61 50 ARG B CA 1
ATOM 1514 C C . ARG B 1 50 ? 11.5 16.812 -3.291 1 61 50 ARG B C 1
ATOM 1516 O O . ARG B 1 50 ? 12.578 17.234 -3.703 1 61 50 ARG B O 1
ATOM 1523 N N . LYS B 1 51 ? 11.336 15.539 -3.164 1 65.12 51 LYS B N 1
ATOM 1524 C CA . LYS B 1 51 ? 12.477 14.625 -3.162 1 65.12 51 LYS B CA 1
ATOM 1525 C C . LYS B 1 51 ? 12.336 13.57 -4.254 1 65.12 51 LYS B C 1
ATOM 1527 O O . LYS B 1 51 ? 13.258 12.781 -4.492 1 65.12 51 LYS B O 1
ATOM 1532 N N . SER B 1 52 ? 11.375 13.602 -5.02 1 70 52 SER B N 1
ATOM 1533 C CA . SER B 1 52 ? 11.109 12.617 -6.062 1 70 52 SER B CA 1
ATOM 1534 C C . SER B 1 52 ? 11.203 11.195 -5.52 1 70 52 SER B C 1
ATOM 1536 O O . SER B 1 52 ? 11.844 10.328 -6.125 1 70 52 SER B O 1
ATOM 1538 N N . ARG B 1 53 ? 10.781 10.945 -4.379 1 82.75 53 ARG B N 1
ATOM 1539 C CA . ARG B 1 53 ? 10.82 9.633 -3.758 1 82.75 53 ARG B CA 1
ATOM 1540 C C . ARG B 1 53 ? 9.516 8.875 -3.99 1 82.75 53 ARG B C 1
ATOM 1542 O O . ARG B 1 53 ? 8.453 9.484 -4.145 1 82.75 53 ARG B O 1
ATOM 1549 N N . TRP B 1 54 ? 9.75 7.523 -4.082 1 88.69 54 TRP B N 1
ATOM 1550 C CA . TRP B 1 54 ? 8.562 6.676 -4.145 1 88.69 54 TRP B CA 1
ATOM 1551 C C . TRP B 1 54 ? 7.652 6.922 -2.947 1 88.69 54 TRP B C 1
ATOM 1553 O O . TRP B 1 54 ? 8.133 7.094 -1.822 1 88.69 54 TRP B O 1
ATOM 1563 N N . HIS B 1 55 ? 6.402 7.035 -3.219 1 90.06 55 HIS B N 1
ATOM 1564 C CA . HIS B 1 55 ? 5.465 6.93 -2.105 1 90.06 55 HIS B CA 1
ATOM 1565 C C . HIS B 1 55 ? 5.586 5.582 -1.406 1 90.06 55 HIS B C 1
ATOM 1567 O O . HIS B 1 55 ? 5.504 4.535 -2.051 1 90.06 55 HIS B O 1
ATOM 1573 N N . GLY B 1 56 ? 5.734 5.539 -0.123 1 90.31 56 GLY B N 1
ATOM 1574 C CA . GLY B 1 56 ? 5.867 4.297 0.62 1 90.31 56 GLY B CA 1
ATOM 1575 C C . GLY B 1 56 ? 4.727 3.328 0.374 1 90.31 56 GLY B C 1
ATOM 1576 O O . GLY B 1 56 ? 4.938 2.117 0.295 1 90.31 56 GLY B O 1
ATOM 1577 N N . GLY B 1 57 ? 3.559 3.852 0.231 1 93.75 57 GLY B N 1
ATOM 1578 C CA . GLY B 1 57 ? 2.383 3.033 -0.02 1 93.75 57 GLY B CA 1
ATOM 1579 C C . GLY B 1 57 ? 2.463 2.258 -1.322 1 93.75 57 GLY B C 1
ATOM 1580 O O . GLY B 1 57 ? 1.863 1.189 -1.451 1 93.75 57 GLY B O 1
ATOM 1581 N N . ILE B 1 58 ? 3.145 2.77 -2.277 1 94.75 58 ILE B N 1
ATOM 1582 C CA . ILE B 1 58 ? 3.293 2.088 -3.559 1 94.75 58 ILE B CA 1
ATOM 1583 C C . ILE B 1 58 ? 4.199 0.871 -3.395 1 94.75 58 ILE B C 1
ATOM 1585 O O . ILE B 1 58 ? 3.932 -0.192 -3.961 1 94.75 58 ILE B O 1
ATOM 1589 N N . ILE B 1 59 ? 5.266 1.053 -2.609 1 95.81 59 ILE B N 1
ATOM 1590 C CA . ILE B 1 59 ? 6.141 -0.076 -2.318 1 95.81 59 ILE B CA 1
ATOM 1591 C C . ILE B 1 59 ? 5.348 -1.184 -1.63 1 95.81 59 ILE B C 1
ATOM 1593 O O . ILE B 1 59 ? 5.477 -2.359 -1.981 1 95.81 59 ILE B O 1
ATOM 1597 N N . GLY B 1 60 ? 4.523 -0.817 -0.668 1 96.56 60 GLY B N 1
ATOM 1598 C CA . GLY B 1 60 ? 3.656 -1.778 -0.005 1 96.56 60 GLY B CA 1
ATOM 1599 C C . GLY B 1 60 ? 2.701 -2.475 -0.956 1 96.56 60 GLY B C 1
ATOM 1600 O O . GLY B 1 60 ? 2.49 -3.686 -0.856 1 96.56 60 GLY B O 1
ATOM 1601 N N . LEU B 1 61 ? 2.145 -1.725 -1.825 1 96.38 61 LEU B N 1
ATOM 1602 C CA . LEU B 1 61 ? 1.238 -2.24 -2.846 1 96.38 61 LEU B CA 1
ATOM 1603 C C . LEU B 1 61 ? 1.933 -3.289 -3.707 1 96.38 61 LEU B C 1
ATOM 1605 O O . LEU B 1 61 ? 1.377 -4.363 -3.957 1 96.38 61 LEU B O 1
ATOM 1609 N N . ILE B 1 62 ? 3.146 -3.018 -4.152 1 97.31 62 ILE B N 1
ATOM 1610 C CA . ILE B 1 62 ? 3.91 -3.953 -4.973 1 97.31 62 ILE B CA 1
ATOM 1611 C C . ILE B 1 62 ? 4.207 -5.219 -4.172 1 97.31 62 ILE B C 1
ATOM 1613 O O . ILE B 1 62 ? 4.051 -6.332 -4.68 1 97.31 62 ILE B O 1
ATOM 1617 N N . MET B 1 63 ? 4.582 -5.016 -2.932 1 97.81 63 MET B N 1
ATOM 1618 C CA . MET B 1 63 ? 4.879 -6.164 -2.076 1 97.81 63 MET B CA 1
ATOM 1619 C C . MET B 1 63 ? 3.65 -7.051 -1.914 1 97.81 63 MET B C 1
ATOM 1621 O O . MET B 1 63 ? 3.742 -8.273 -2.047 1 97.81 63 MET B O 1
ATOM 1625 N N . ASP B 1 64 ? 2.539 -6.461 -1.626 1 97.06 64 ASP B N 1
ATOM 1626 C CA . ASP B 1 64 ? 1.297 -7.219 -1.518 1 97.06 64 ASP B CA 1
ATOM 1627 C C . ASP B 1 64 ? 1.02 -8 -2.799 1 97.06 64 ASP B C 1
ATOM 1629 O O . ASP B 1 64 ? 0.598 -9.164 -2.746 1 97.06 64 ASP B O 1
ATOM 1633 N N . SER B 1 65 ? 1.244 -7.398 -3.936 1 96.69 65 SER B N 1
ATOM 1634 C CA . SER B 1 65 ? 1.044 -8.055 -5.223 1 96.69 65 SER B CA 1
ATOM 1635 C C . SER B 1 65 ? 1.941 -9.281 -5.367 1 96.69 65 SER B C 1
ATOM 1637 O O . SER B 1 65 ? 1.498 -10.328 -5.836 1 96.69 65 SER B O 1
ATOM 1639 N N . VAL B 1 66 ? 3.193 -9.133 -4.945 1 97.88 66 VAL B N 1
ATOM 1640 C CA . VAL B 1 66 ? 4.156 -10.219 -5.031 1 97.88 66 VAL B CA 1
ATOM 1641 C C . VAL B 1 66 ? 3.725 -11.367 -4.121 1 97.88 66 VAL B C 1
ATOM 1643 O O . VAL B 1 66 ? 3.729 -12.531 -4.535 1 97.88 66 VAL B O 1
ATOM 1646 N N . GLY B 1 67 ? 3.35 -11.055 -2.889 1 96.88 67 GLY B N 1
ATOM 1647 C CA . GLY B 1 67 ? 2.795 -12.086 -2.021 1 96.88 67 GLY B CA 1
ATOM 1648 C C . GLY B 1 67 ? 1.593 -12.789 -2.621 1 96.88 67 GLY B C 1
ATOM 1649 O O . GLY B 1 67 ? 1.493 -14.016 -2.566 1 96.88 67 GLY B O 1
ATOM 1650 N N . GLY B 1 68 ? 0.664 -11.977 -3.182 1 95.31 68 GLY B N 1
ATOM 1651 C CA . GLY B 1 68 ? -0.494 -12.539 -3.861 1 95.31 68 GLY B CA 1
ATOM 1652 C C . GLY B 1 68 ? -0.126 -13.469 -5 1 95.31 68 GLY B C 1
ATOM 1653 O O . GLY B 1 68 ? -0.745 -14.523 -5.172 1 95.31 68 GLY B O 1
ATOM 1654 N N . MET B 1 69 ? 0.878 -13.109 -5.754 1 95.88 69 MET B N 1
ATOM 1655 C CA . MET B 1 69 ? 1.308 -13.922 -6.891 1 95.88 69 MET B CA 1
ATOM 1656 C C . MET B 1 69 ? 1.847 -15.266 -6.426 1 95.88 69 MET B C 1
ATOM 1658 O O . MET B 1 69 ? 1.663 -16.281 -7.105 1 95.88 69 MET B O 1
ATOM 1662 N N . ILE B 1 70 ? 2.533 -15.289 -5.32 1 96.94 70 ILE B N 1
ATOM 1663 C CA . ILE B 1 70 ? 2.988 -16.547 -4.754 1 96.94 70 ILE B CA 1
ATOM 1664 C C . ILE B 1 70 ? 1.787 -17.453 -4.473 1 96.94 70 ILE B C 1
ATOM 1666 O O . ILE B 1 70 ? 1.813 -18.656 -4.777 1 96.94 70 ILE B O 1
ATOM 1670 N N . GLY B 1 71 ? 0.763 -16.859 -3.896 1 95.56 71 GLY B N 1
ATOM 1671 C CA . GLY B 1 71 ? -0.453 -17.625 -3.648 1 95.56 71 GLY B CA 1
ATOM 1672 C C . GLY B 1 71 ? -1.09 -18.156 -4.918 1 95.56 71 GLY B C 1
ATOM 1673 O O . GLY B 1 71 ? -1.433 -19.344 -4.992 1 95.56 71 GLY B O 1
ATOM 1674 N N . ILE B 1 72 ? -1.236 -17.281 -5.906 1 93.44 72 ILE B N 1
ATOM 1675 C CA . ILE B 1 72 ? -1.87 -17.641 -7.168 1 93.44 72 ILE B CA 1
ATOM 1676 C C . ILE B 1 72 ? -1.074 -18.766 -7.84 1 93.44 72 ILE B C 1
ATOM 1678 O O . ILE B 1 72 ? -1.653 -19.672 -8.438 1 93.44 72 ILE B O 1
ATOM 1682 N N . ALA B 1 73 ? 0.269 -18.719 -7.703 1 94.5 73 ALA B N 1
ATOM 1683 C CA . ALA B 1 73 ? 1.134 -19.75 -8.281 1 94.5 73 ALA B CA 1
ATOM 1684 C C . ALA B 1 73 ? 0.834 -21.109 -7.676 1 94.5 73 ALA B C 1
ATOM 1686 O O . ALA B 1 73 ? 1.109 -22.141 -8.289 1 94.5 73 ALA B O 1
ATOM 1687 N N . ASN B 1 74 ? 0.257 -21.156 -6.496 1 94.5 74 ASN B N 1
ATOM 1688 C CA . ASN B 1 74 ? 0.019 -22.406 -5.781 1 94.5 74 ASN B CA 1
ATOM 1689 C C . ASN B 1 74 ? -1.437 -22.844 -5.898 1 94.5 74 ASN B C 1
ATOM 1691 O O . ASN B 1 74 ? -1.851 -23.797 -5.246 1 94.5 74 ASN B O 1
ATOM 1695 N N . PHE B 1 75 ? -2.219 -22.047 -6.676 1 91.56 75 PHE B N 1
ATOM 1696 C CA . PHE B 1 75 ? -3.586 -22.469 -6.941 1 91.56 75 PHE B CA 1
ATOM 1697 C C . PHE B 1 75 ? -3.602 -23.781 -7.73 1 91.56 75 PHE B C 1
ATOM 1699 O O . PHE B 1 75 ? -2.732 -24.016 -8.57 1 91.56 75 PHE B O 1
ATOM 1706 N N . THR B 1 76 ? -4.578 -24.625 -7.465 1 90.12 76 THR B N 1
ATOM 1707 C CA . THR B 1 76 ? -4.754 -25.859 -8.211 1 90.12 76 THR B CA 1
ATOM 1708 C C . THR B 1 76 ? -6.074 -25.859 -8.977 1 90.12 76 THR B C 1
ATOM 1710 O O . THR B 1 76 ? -6.355 -26.766 -9.758 1 90.12 76 THR B O 1
ATOM 1713 N N . SER B 1 77 ? -6.836 -24.859 -8.68 1 89.25 77 SER B N 1
ATOM 1714 C CA . SER B 1 77 ? -8.141 -24.688 -9.312 1 89.25 77 SER B CA 1
ATOM 1715 C C . SER B 1 77 ? -8.445 -23.203 -9.531 1 89.25 77 SER B C 1
ATOM 1717 O O . SER B 1 77 ? -8.039 -22.359 -8.727 1 89.25 77 SER B O 1
ATOM 1719 N N . LYS B 1 78 ? -9.188 -22.922 -10.508 1 85.44 78 LYS B N 1
ATOM 1720 C CA . LYS B 1 78 ? -9.609 -21.547 -10.758 1 85.44 78 LYS B CA 1
ATOM 1721 C C . LYS B 1 78 ? -10.555 -21.047 -9.672 1 85.44 78 LYS B C 1
ATOM 1723 O O . LYS B 1 78 ? -10.805 -19.844 -9.555 1 85.44 78 LYS B O 1
ATOM 1728 N N . LYS B 1 79 ? -11.078 -21.984 -8.883 1 90.25 79 LYS B N 1
ATOM 1729 C CA . LYS B 1 79 ? -12.031 -21.641 -7.836 1 90.25 79 LYS B CA 1
ATOM 1730 C C . LYS B 1 79 ? -11.32 -21.328 -6.527 1 90.25 79 LYS B C 1
ATOM 1732 O O . LYS B 1 79 ? -11.945 -20.875 -5.566 1 90.25 79 LYS B O 1
ATOM 1737 N N . ASP B 1 80 ? -9.984 -21.547 -6.512 1 92.38 80 ASP B N 1
ATOM 1738 C CA . ASP B 1 80 ? -9.227 -21.219 -5.316 1 92.38 80 ASP B CA 1
ATOM 1739 C C . ASP B 1 80 ? -9.25 -19.703 -5.059 1 92.38 80 ASP B C 1
ATOM 1741 O O . ASP B 1 80 ? -9.414 -18.922 -5.988 1 92.38 80 ASP B O 1
ATOM 1745 N N . LYS B 1 81 ? -9.18 -19.344 -3.811 1 91.62 81 LYS B N 1
ATOM 1746 C CA . LYS B 1 81 ? -9.273 -17.938 -3.43 1 91.62 81 LYS B CA 1
ATOM 1747 C C . LYS B 1 81 ? -8.102 -17.516 -2.549 1 91.62 81 LYS B C 1
ATOM 1749 O O . LYS B 1 81 ? -7.547 -18.344 -1.815 1 91.62 81 LYS B O 1
ATOM 1754 N N . LEU B 1 82 ? -7.789 -16.312 -2.703 1 93.38 82 LEU B N 1
ATOM 1755 C CA . LEU B 1 82 ? -6.73 -15.688 -1.916 1 93.38 82 LEU B CA 1
ATOM 1756 C C . LEU B 1 82 ? -7.172 -14.32 -1.399 1 93.38 82 LEU B C 1
ATOM 1758 O O . LEU B 1 82 ? -7.715 -13.516 -2.154 1 93.38 82 LEU B O 1
ATOM 1762 N N . ALA B 1 83 ? -7.012 -14.055 -0.094 1 93.5 83 ALA B N 1
ATOM 1763 C CA . ALA B 1 83 ? -7.324 -12.758 0.492 1 93.5 83 ALA B CA 1
ATOM 1764 C C . ALA B 1 83 ? -6.262 -12.336 1.504 1 93.5 83 ALA B C 1
ATOM 1766 O O . ALA B 1 83 ? -5.832 -13.148 2.332 1 93.5 83 ALA B O 1
ATOM 1767 N N . THR B 1 84 ? -5.844 -11.141 1.429 1 95.31 84 THR B N 1
ATOM 1768 C CA . THR B 1 84 ? -4.852 -10.648 2.379 1 95.31 84 THR B CA 1
ATOM 1769 C C . THR B 1 84 ? -5.469 -10.484 3.768 1 95.31 84 THR B C 1
ATOM 1771 O O . THR B 1 84 ? -6.555 -9.922 3.908 1 95.31 84 THR B O 1
ATOM 1774 N N . ILE B 1 85 ? -4.812 -10.961 4.754 1 97.31 85 ILE B N 1
ATOM 1775 C CA . ILE B 1 85 ? -5.258 -10.883 6.141 1 97.31 85 ILE B CA 1
ATOM 1776 C C . ILE B 1 85 ? -4.453 -9.812 6.875 1 97.31 85 ILE B C 1
ATOM 1778 O O . ILE B 1 85 ? -5.02 -8.977 7.582 1 97.31 85 ILE B O 1
ATOM 1782 N N . ASP B 1 86 ? -3.164 -9.938 6.652 1 97.5 86 ASP B N 1
ATOM 1783 C CA . ASP B 1 86 ? -2.248 -9.055 7.367 1 97.5 86 ASP B CA 1
ATOM 1784 C C . ASP B 1 86 ? -1.045 -8.695 6.5 1 97.5 86 ASP B C 1
ATOM 1786 O O . ASP B 1 86 ? -0.498 -9.555 5.801 1 97.5 86 ASP B O 1
ATOM 1790 N N . LEU B 1 87 ? -0.68 -7.461 6.52 1 98.19 87 LEU B N 1
ATOM 1791 C CA . LEU B 1 87 ? 0.505 -6.969 5.824 1 98.19 87 LEU B CA 1
ATOM 1792 C C . LEU B 1 87 ? 1.336 -6.074 6.738 1 98.19 87 LEU B C 1
ATOM 1794 O O . LEU B 1 87 ? 0.818 -5.113 7.316 1 98.19 87 LEU B O 1
ATOM 1798 N N . ARG B 1 88 ? 2.576 -6.406 6.887 1 98.5 88 ARG B N 1
ATOM 1799 C CA . ARG B 1 88 ? 3.521 -5.621 7.676 1 98.5 88 ARG B CA 1
ATOM 1800 C C . ARG B 1 88 ? 4.742 -5.234 6.844 1 98.5 88 ARG B C 1
ATOM 1802 O O . ARG B 1 88 ? 5.359 -6.094 6.211 1 98.5 88 ARG B O 1
ATOM 1809 N N . ILE B 1 89 ? 5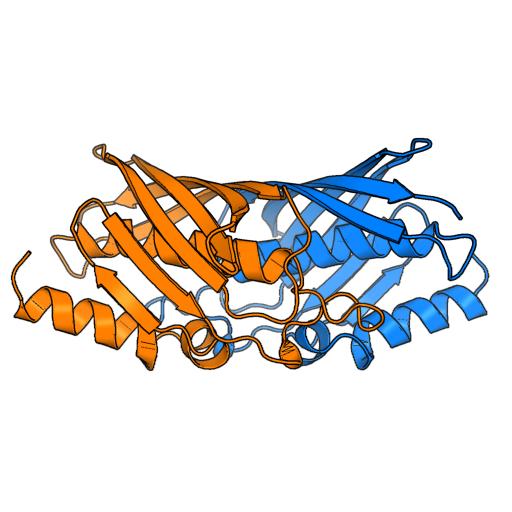.039 -4 6.844 1 98.44 89 ILE B N 1
ATOM 1810 C CA . ILE B 1 89 ? 6.141 -3.52 6.016 1 98.44 89 ILE B CA 1
ATOM 1811 C C . ILE B 1 89 ? 7.07 -2.645 6.852 1 98.44 89 ILE B C 1
ATOM 1813 O O . ILE B 1 89 ? 6.617 -1.751 7.57 1 98.44 89 ILE B O 1
ATOM 1817 N N . ASP B 1 90 ? 8.289 -2.891 6.824 1 98.62 90 ASP B N 1
ATOM 1818 C CA . ASP B 1 90 ? 9.344 -2.049 7.379 1 98.62 90 ASP B CA 1
ATOM 1819 C C . ASP B 1 90 ? 10.086 -1.297 6.277 1 98.62 90 ASP B C 1
ATOM 1821 O O . ASP B 1 90 ? 10.68 -1.914 5.391 1 98.62 90 ASP B O 1
ATOM 1825 N N . TYR B 1 91 ? 9.992 -0.041 6.332 1 97.69 91 TYR B N 1
ATOM 1826 C CA . TYR B 1 91 ? 10.719 0.805 5.395 1 97.69 91 TYR B CA 1
ATOM 1827 C C . TYR B 1 91 ? 12.094 1.176 5.949 1 97.69 91 TYR B C 1
ATOM 1829 O O . TYR B 1 91 ? 12.195 1.849 6.977 1 97.69 91 TYR B O 1
ATOM 1837 N N . LEU B 1 92 ? 13.094 0.823 5.234 1 97.25 92 LEU B N 1
ATOM 1838 C CA . LEU B 1 92 ? 14.445 0.891 5.781 1 97.25 92 LEU B CA 1
ATOM 1839 C C . LEU B 1 92 ? 15.195 2.102 5.234 1 97.25 92 LEU B C 1
ATOM 1841 O O . LEU B 1 92 ? 16.047 2.666 5.914 1 97.25 92 LEU B O 1
ATOM 1845 N N . ARG B 1 93 ? 14.906 2.385 3.982 1 93.56 93 ARG B N 1
ATOM 1846 C CA . ARG B 1 93 ? 15.484 3.539 3.297 1 93.56 93 ARG B CA 1
ATOM 1847 C C . ARG B 1 93 ? 14.477 4.164 2.338 1 93.56 93 ARG B C 1
ATOM 1849 O O . ARG B 1 93 ? 13.625 3.463 1.78 1 93.56 93 ARG B O 1
ATOM 1856 N N . GLY B 1 94 ? 14.578 5.473 2.201 1 90.94 94 GLY B N 1
ATOM 1857 C CA . GLY B 1 94 ? 13.75 6.109 1.186 1 90.94 94 GLY B CA 1
ATOM 1858 C C . GLY B 1 94 ? 14.062 5.629 -0.22 1 90.94 94 GLY B C 1
ATOM 1859 O O . GLY B 1 94 ? 15.227 5.605 -0.632 1 90.94 94 GLY B O 1
ATOM 1860 N N . ALA B 1 95 ? 13.039 5.109 -0.905 1 90.88 95 ALA B N 1
ATOM 1861 C CA . ALA B 1 95 ? 13.227 4.703 -2.295 1 90.88 95 ALA B CA 1
ATOM 1862 C C . ALA B 1 95 ? 13.367 5.914 -3.209 1 90.88 95 ALA B C 1
ATOM 1864 O O . ALA B 1 95 ? 12.5 6.789 -3.229 1 90.88 95 ALA B O 1
ATOM 1865 N N . GLU B 1 96 ? 14.406 5.953 -3.922 1 92.44 96 GLU B N 1
ATOM 1866 C CA . GLU B 1 96 ? 14.711 7.082 -4.797 1 92.44 96 GLU B CA 1
ATOM 1867 C C . GLU B 1 96 ? 14.094 6.891 -6.18 1 92.44 96 GLU B C 1
ATOM 1869 O O . GLU B 1 96 ? 13.305 5.969 -6.391 1 92.44 96 GLU B O 1
ATOM 1874 N N . ALA B 1 97 ? 14.375 7.887 -7.043 1 92.62 97 ALA B N 1
ATOM 1875 C CA . ALA B 1 97 ? 13.789 7.867 -8.383 1 92.62 97 ALA B CA 1
ATOM 1876 C C . ALA B 1 97 ? 14.477 6.836 -9.266 1 92.62 97 ALA B C 1
ATOM 1878 O O . ALA B 1 97 ? 15.031 7.184 -10.312 1 92.62 97 ALA B O 1
ATOM 1879 N N . TYR B 1 98 ? 14.492 5.562 -8.836 1 94.81 98 TYR B N 1
ATOM 1880 C CA . TYR B 1 98 ? 15 4.402 -9.562 1 94.81 98 TYR B CA 1
ATOM 1881 C C . TYR B 1 98 ? 13.961 3.283 -9.586 1 94.81 98 TYR B C 1
ATOM 1883 O O . TYR B 1 98 ? 13.023 3.281 -8.789 1 94.81 98 TYR B O 1
ATOM 1891 N N . ASP B 1 99 ? 14.188 2.414 -10.5 1 96.88 99 ASP B N 1
ATOM 1892 C CA . ASP B 1 99 ? 13.328 1.236 -10.555 1 96.88 99 ASP B CA 1
ATOM 1893 C C . ASP B 1 99 ? 13.414 0.438 -9.258 1 96.88 99 ASP B C 1
ATOM 1895 O O . ASP B 1 99 ? 14.445 0.436 -8.586 1 96.88 99 ASP B O 1
ATOM 1899 N N . VAL B 1 100 ? 12.336 -0.205 -8.945 1 97.44 100 VAL B N 1
ATOM 1900 C CA . VAL B 1 100 ? 12.305 -1.062 -7.766 1 97.44 100 VAL B CA 1
ATOM 1901 C C . VAL B 1 100 ? 12.156 -2.521 -8.188 1 97.44 100 VAL B C 1
ATOM 1903 O O . VAL B 1 100 ? 11.422 -2.828 -9.133 1 97.44 100 VAL B O 1
ATOM 1906 N N . VAL B 1 101 ? 12.922 -3.33 -7.547 1 98.69 101 VAL B N 1
ATOM 1907 C CA . VAL B 1 101 ? 12.766 -4.777 -7.672 1 98.69 101 VAL B CA 1
ATOM 1908 C C . VAL B 1 101 ? 12.227 -5.355 -6.367 1 98.69 101 VAL B C 1
ATOM 1910 O O . VAL B 1 101 ? 12.734 -5.039 -5.285 1 98.69 101 VAL B O 1
ATOM 1913 N N . VAL B 1 102 ? 11.195 -6.148 -6.465 1 98.75 102 VAL B N 1
ATOM 1914 C CA . VAL B 1 102 ? 10.641 -6.789 -5.273 1 98.75 102 VAL B CA 1
ATOM 1915 C C . VAL B 1 102 ? 10.688 -8.305 -5.434 1 98.75 102 VAL B C 1
ATOM 1917 O O . VAL B 1 102 ? 10.281 -8.844 -6.465 1 98.75 102 VAL B O 1
ATOM 1920 N N . GLU B 1 103 ? 11.172 -8.922 -4.406 1 98.88 103 GLU B N 1
ATOM 1921 C CA . GLU B 1 103 ? 11.219 -10.375 -4.336 1 98.88 103 GLU B CA 1
ATOM 1922 C C . GLU B 1 103 ? 10.352 -10.906 -3.197 1 98.88 103 GLU B C 1
ATOM 1924 O O . GLU B 1 103 ? 10.289 -10.297 -2.127 1 98.88 103 GLU B O 1
ATOM 1929 N N . GLY B 1 104 ? 9.719 -11.945 -3.471 1 98.75 104 GLY B N 1
ATOM 1930 C CA . GLY B 1 104 ? 8.922 -12.617 -2.455 1 98.75 104 GLY B CA 1
ATOM 1931 C C . GLY B 1 104 ? 9.25 -14.086 -2.314 1 98.75 104 GLY B C 1
ATOM 1932 O O . GLY B 1 104 ? 9.555 -14.758 -3.303 1 98.75 104 GLY B O 1
ATOM 1933 N N . ASN B 1 105 ? 9.18 -14.57 -1.062 1 98.75 105 ASN B N 1
ATOM 1934 C CA . ASN B 1 105 ? 9.406 -15.977 -0.742 1 98.75 105 ASN B CA 1
ATOM 1935 C C . ASN B 1 105 ? 8.25 -16.562 0.068 1 98.75 105 ASN B C 1
ATOM 1937 O O . ASN B 1 105 ? 7.773 -15.93 1.018 1 98.75 105 ASN B O 1
ATOM 1941 N N . LEU B 1 106 ? 7.879 -17.75 -0.326 1 98.69 106 LEU B N 1
ATOM 1942 C CA . LEU B 1 106 ? 6.91 -18.5 0.471 1 98.69 106 LEU B CA 1
ATOM 1943 C C . LEU B 1 106 ? 7.531 -18.969 1.781 1 98.69 106 LEU B C 1
ATOM 1945 O O . LEU B 1 106 ? 8.562 -19.641 1.775 1 98.69 106 LEU B O 1
ATOM 1949 N N . VAL B 1 107 ? 6.992 -18.594 2.824 1 98.56 107 VAL B N 1
ATOM 1950 C CA . VAL B 1 107 ? 7.48 -18.984 4.141 1 98.56 107 VAL B CA 1
ATOM 1951 C C . VAL B 1 107 ? 6.738 -20.234 4.613 1 98.56 107 VAL B C 1
ATOM 1953 O O . VAL B 1 107 ? 7.348 -21.172 5.129 1 98.56 107 VAL B O 1
ATOM 1956 N N . ARG B 1 108 ? 5.449 -20.188 4.391 1 97.69 108 ARG B N 1
ATOM 1957 C CA . ARG B 1 108 ? 4.586 -21.266 4.84 1 97.69 108 ARG B CA 1
ATOM 1958 C C . ARG B 1 108 ? 3.309 -21.328 4.004 1 97.69 108 ARG B C 1
ATOM 1960 O O . ARG B 1 108 ? 2.732 -20.297 3.666 1 97.69 108 ARG B O 1
ATOM 1967 N N . LEU B 1 109 ? 2.955 -22.531 3.654 1 96.94 109 LEU B N 1
ATOM 1968 C CA . LEU B 1 109 ? 1.672 -22.781 3.006 1 96.94 109 LEU B CA 1
ATOM 1969 C C . LEU B 1 109 ? 0.885 -23.844 3.75 1 96.94 109 LEU B C 1
ATOM 1971 O O . LEU B 1 109 ? 1.214 -25.031 3.67 1 96.94 109 LEU B O 1
ATOM 1975 N N . GLY B 1 110 ? -0.033 -23.375 4.469 1 94.19 110 GLY B N 1
ATOM 1976 C CA . GLY B 1 110 ? -0.918 -24.297 5.148 1 94.19 110 GLY B CA 1
ATOM 1977 C C . GLY B 1 110 ? -2.203 -24.562 4.391 1 94.19 110 GLY B C 1
ATOM 1978 O O . GLY B 1 110 ? -2.291 -24.297 3.191 1 94.19 110 GLY B O 1
ATOM 1979 N N . SER B 1 111 ? -3.242 -25.156 5.043 1 92.38 111 SER B N 1
ATOM 1980 C CA . SER B 1 111 ? -4.504 -25.5 4.391 1 92.38 111 SER B CA 1
ATOM 1981 C C . SER B 1 111 ? -5.363 -24.266 4.172 1 92.38 111 SER B C 1
ATOM 1983 O O . SER B 1 111 ? -6.164 -24.219 3.238 1 92.38 111 SER B O 1
ATOM 1985 N N . ARG B 1 112 ? -5.102 -23.234 5.047 1 94.44 112 ARG B N 1
ATOM 1986 C CA . ARG B 1 112 ? -5.957 -22.062 4.945 1 94.44 112 ARG B CA 1
ATOM 1987 C C . ARG B 1 112 ? -5.133 -20.781 4.973 1 94.44 112 ARG B C 1
ATOM 19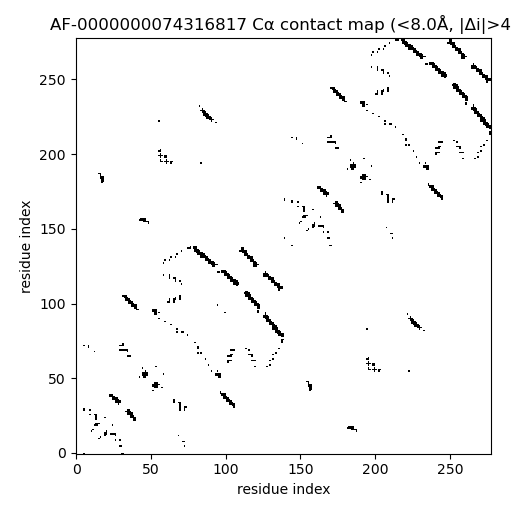89 O O . ARG B 1 112 ? -5.621 -19.719 4.602 1 94.44 112 ARG B O 1
ATOM 1996 N N . ILE B 1 113 ? -3.854 -20.953 5.488 1 96.75 113 ILE B N 1
ATOM 1997 C CA . ILE B 1 113 ? -3.043 -19.75 5.703 1 96.75 113 ILE B CA 1
ATOM 1998 C C . ILE B 1 113 ? -1.755 -19.859 4.891 1 96.75 113 ILE B C 1
ATOM 2000 O O . ILE B 1 113 ? -1.081 -20.891 4.906 1 96.75 113 ILE B O 1
ATOM 2004 N N . MET B 1 114 ? -1.456 -18.828 4.25 1 98.06 114 MET B N 1
ATOM 2005 C CA . MET B 1 114 ? -0.175 -18.703 3.561 1 98.06 114 MET B CA 1
ATOM 2006 C C . MET B 1 114 ? 0.603 -17.5 4.094 1 98.06 114 MET B C 1
ATOM 2008 O O . MET B 1 114 ? 0.025 -16.438 4.348 1 98.06 114 MET B O 1
ATOM 2012 N N . VAL B 1 115 ? 1.873 -17.672 4.305 1 98.69 115 VAL B N 1
ATOM 2013 C CA . VAL B 1 115 ? 2.746 -16.594 4.742 1 98.69 115 VAL B CA 1
ATOM 2014 C C . VAL B 1 115 ? 3.852 -16.375 3.709 1 98.69 115 VAL B C 1
ATOM 2016 O O . VAL B 1 115 ? 4.441 -17.328 3.209 1 98.69 115 VAL B O 1
ATOM 2019 N N . ALA B 1 116 ? 4.086 -15.188 3.363 1 98.69 116 ALA B N 1
ATOM 2020 C CA . ALA B 1 116 ? 5.168 -14.836 2.449 1 98.69 116 ALA B CA 1
ATOM 2021 C C . ALA B 1 116 ? 5.984 -13.664 2.994 1 98.69 116 ALA B C 1
ATOM 2023 O O . ALA B 1 116 ? 5.441 -12.766 3.637 1 98.69 116 ALA B O 1
ATOM 2024 N N . ASN B 1 117 ? 7.262 -13.68 2.73 1 98.81 117 ASN B N 1
ATOM 2025 C CA . ASN B 1 117 ? 8.141 -12.539 2.947 1 98.81 117 ASN B CA 1
ATOM 2026 C C . ASN B 1 117 ? 8.492 -11.836 1.634 1 98.81 117 ASN B C 1
ATOM 2028 O O . ASN B 1 117 ? 8.672 -12.5 0.607 1 98.81 117 ASN B O 1
ATOM 2032 N N . MET B 1 118 ? 8.562 -10.562 1.715 1 98.75 118 MET B N 1
ATOM 2033 C CA . MET B 1 118 ? 8.922 -9.781 0.54 1 98.75 118 MET B CA 1
ATOM 2034 C C . MET B 1 118 ? 10.062 -8.812 0.86 1 98.75 118 MET B C 1
ATOM 2036 O O . MET B 1 118 ? 10.18 -8.344 1.991 1 98.75 118 MET B O 1
ATOM 2040 N N . GLN B 1 119 ? 10.859 -8.562 -0.105 1 98.81 119 GLN B N 1
ATOM 2041 C CA . GLN B 1 119 ? 11.938 -7.582 -0.021 1 98.81 119 GLN B CA 1
ATOM 2042 C C . GLN B 1 119 ? 11.977 -6.695 -1.262 1 98.81 119 GLN B C 1
ATOM 2044 O O . GLN B 1 119 ? 11.836 -7.184 -2.385 1 98.81 119 GLN B O 1
ATOM 2049 N N . ALA B 1 120 ? 12.086 -5.453 -1.052 1 98.75 120 ALA B N 1
ATOM 2050 C CA . ALA B 1 120 ? 12.219 -4.484 -2.137 1 98.75 120 ALA B CA 1
ATOM 2051 C C . ALA B 1 120 ? 13.641 -3.947 -2.227 1 98.75 120 ALA B C 1
ATOM 2053 O O . ALA B 1 120 ? 14.25 -3.611 -1.206 1 98.75 120 ALA B O 1
ATOM 2054 N N . PHE B 1 121 ? 14.094 -3.807 -3.459 1 98.62 121 PHE B N 1
ATOM 2055 C CA . PHE B 1 121 ? 15.469 -3.375 -3.693 1 98.62 121 PHE B CA 1
ATOM 2056 C C . PHE B 1 121 ? 15.516 -2.242 -4.711 1 98.62 121 PHE B C 1
ATOM 2058 O O . PHE B 1 121 ? 14.688 -2.188 -5.625 1 98.62 121 PHE B O 1
ATOM 2065 N N . GLN B 1 122 ? 16.438 -1.363 -4.52 1 97.62 122 GLN B N 1
ATOM 2066 C CA . GLN B 1 122 ? 16.906 -0.443 -5.551 1 97.62 122 GLN B CA 1
ATOM 2067 C C . GLN B 1 122 ? 18.422 -0.517 -5.711 1 97.62 122 GLN B C 1
ATOM 2069 O O . GLN B 1 122 ? 19.156 -0.383 -4.734 1 97.62 122 GLN B O 1
ATOM 2074 N N . LYS B 1 123 ? 18.844 -0.75 -6.957 1 96.62 123 LYS B N 1
ATOM 2075 C CA . LYS B 1 123 ? 20.266 -0.823 -7.273 1 96.62 123 LYS B CA 1
ATOM 2076 C C . LYS B 1 123 ? 20.984 -1.785 -6.332 1 96.62 123 LYS B C 1
ATOM 2078 O O . LYS B 1 123 ? 22.047 -1.462 -5.805 1 96.62 123 LYS B O 1
ATOM 2083 N N . GLY B 1 124 ? 20.281 -2.84 -6.023 1 96.19 124 GLY B N 1
ATOM 2084 C CA . GLY B 1 124 ? 20.891 -3.902 -5.242 1 96.19 124 GLY B CA 1
ATOM 2085 C C . GLY B 1 124 ? 20.812 -3.664 -3.746 1 96.19 124 GLY B C 1
ATOM 2086 O O . GLY B 1 124 ? 21.234 -4.512 -2.955 1 96.19 124 GLY B O 1
ATOM 2087 N N . GLN B 1 125 ? 20.266 -2.529 -3.357 1 97.56 125 GLN B N 1
ATOM 2088 C CA . GLN B 1 125 ? 20.141 -2.207 -1.938 1 97.56 125 GLN B CA 1
ATOM 2089 C C . GLN B 1 125 ? 18.719 -2.449 -1.433 1 97.56 125 GLN B C 1
ATOM 2091 O O . GLN B 1 125 ? 17.75 -2.061 -2.086 1 97.56 125 GLN B O 1
ATOM 2096 N N . LEU B 1 126 ? 18.656 -3.068 -0.248 1 98.44 126 LEU B N 1
ATOM 2097 C CA . LEU B 1 126 ? 17.359 -3.301 0.39 1 98.44 126 LEU B CA 1
ATOM 2098 C C . LEU B 1 126 ? 16.75 -1.99 0.87 1 98.44 126 LEU B C 1
ATOM 2100 O O . LEU B 1 126 ? 17.375 -1.248 1.629 1 98.44 126 LEU B O 1
ATOM 2104 N N . VAL B 1 127 ? 15.523 -1.693 0.41 1 97.88 127 VAL B N 1
ATOM 2105 C CA . VAL B 1 127 ? 14.938 -0.417 0.798 1 97.88 127 VAL B CA 1
ATOM 2106 C C . VAL B 1 127 ? 13.727 -0.66 1.693 1 97.88 127 VAL B C 1
ATOM 2108 O O . VAL B 1 127 ? 13.289 0.238 2.42 1 97.88 127 VAL B O 1
ATOM 2111 N N . ALA B 1 128 ? 13.148 -1.828 1.65 1 98.5 128 ALA B N 1
ATOM 2112 C CA . ALA B 1 128 ? 12.023 -2.199 2.5 1 98.5 128 ALA B CA 1
ATOM 2113 C C . ALA B 1 128 ? 11.867 -3.717 2.572 1 98.5 128 ALA B C 1
ATOM 2115 O O . ALA B 1 128 ? 12.32 -4.438 1.682 1 98.5 128 ALA B O 1
ATOM 2116 N N . GLU B 1 129 ? 11.281 -4.184 3.578 1 98.62 129 GLU B N 1
ATOM 2117 C CA . GLU B 1 129 ? 10.914 -5.59 3.719 1 98.62 129 GLU B CA 1
ATOM 2118 C C . GLU B 1 129 ? 9.531 -5.742 4.348 1 98.62 129 GLU B C 1
ATOM 2120 O O . GLU B 1 129 ? 9.07 -4.852 5.066 1 98.62 129 GLU B O 1
ATOM 2125 N N . GLY B 1 130 ? 8.906 -6.816 4.016 1 98.31 130 GLY B N 1
ATOM 2126 C CA . GLY B 1 130 ? 7.551 -7.012 4.5 1 98.31 130 GLY B CA 1
ATOM 2127 C C . GLY B 1 130 ? 7.164 -8.469 4.625 1 98.31 130 GLY B C 1
ATOM 2128 O O . GLY B 1 130 ? 7.891 -9.352 4.164 1 98.31 130 GLY B O 1
ATOM 2129 N N . LYS B 1 131 ? 6.152 -8.672 5.348 1 98.56 131 LYS B N 1
ATOM 2130 C CA . LYS B 1 131 ? 5.539 -9.984 5.531 1 98.56 131 LYS B CA 1
ATOM 2131 C C . LYS B 1 131 ? 4.027 -9.914 5.336 1 98.56 131 LYS B C 1
ATOM 2133 O O . LYS B 1 131 ? 3.375 -8.984 5.82 1 98.56 131 LYS B O 1
ATOM 2138 N N . GLY B 1 132 ? 3.535 -10.812 4.621 1 98.5 132 GLY B N 1
ATOM 2139 C CA . GLY B 1 132 ? 2.102 -10.922 4.402 1 98.5 132 GLY B CA 1
ATOM 2140 C C . GLY B 1 132 ? 1.532 -12.25 4.879 1 98.5 132 GLY B C 1
ATOM 2141 O O . GLY B 1 132 ? 2.188 -13.289 4.77 1 98.5 132 GLY B O 1
ATOM 2142 N N . VAL B 1 133 ? 0.406 -12.164 5.441 1 98.56 133 VAL B N 1
ATOM 2143 C CA . VAL B 1 133 ? -0.41 -13.328 5.777 1 98.56 133 VAL B CA 1
ATOM 2144 C C . VAL B 1 133 ? -1.688 -13.32 4.941 1 98.56 133 VAL B C 1
ATOM 2146 O O . VAL B 1 133 ? -2.371 -12.297 4.852 1 98.56 133 VAL B O 1
ATOM 2149 N N . TYR B 1 134 ? -2.006 -14.383 4.363 1 97.5 134 TYR B N 1
ATOM 2150 C CA . TYR B 1 134 ? -3.117 -14.469 3.424 1 97.5 134 TYR B CA 1
ATOM 2151 C C . TYR B 1 134 ? -4.031 -15.641 3.758 1 97.5 134 TYR B C 1
ATOM 2153 O O . TYR B 1 134 ? -3.557 -16.719 4.137 1 97.5 134 TYR B O 1
ATOM 2161 N N . ASN B 1 135 ? -5.27 -15.406 3.674 1 96.12 135 ASN B N 1
ATOM 2162 C CA . ASN B 1 135 ? -6.227 -16.516 3.631 1 96.12 135 ASN B CA 1
ATOM 2163 C C . ASN B 1 135 ? -6.172 -17.25 2.293 1 96.12 135 ASN B C 1
ATOM 2165 O O . ASN B 1 135 ? -6.402 -16.641 1.242 1 96.12 135 ASN B O 1
ATOM 2169 N N . PHE B 1 136 ? -5.809 -18.453 2.375 1 94.06 136 PHE B N 1
ATOM 2170 C CA . PHE B 1 136 ? -5.664 -19.312 1.206 1 94.06 136 PHE B CA 1
ATOM 2171 C C . PHE B 1 136 ? -6.703 -20.422 1.225 1 94.06 136 PHE B C 1
ATOM 2173 O O . PHE B 1 136 ? -6.625 -21.344 2.047 1 94.06 136 PHE B O 1
ATOM 2180 N N . VAL B 1 137 ? -7.711 -20.328 0.306 1 90.38 137 VAL B N 1
ATOM 2181 C CA . VAL B 1 137 ? -8.82 -21.281 0.315 1 90.38 137 VAL B CA 1
ATOM 2182 C C . VAL B 1 137 ? -8.797 -22.109 -0.96 1 90.38 137 VAL B C 1
ATOM 2184 O O . VAL B 1 137 ? -8.875 -21.578 -2.066 1 90.38 137 VAL B O 1
ATOM 2187 N N . ARG B 1 138 ? -8.719 -23.359 -0.75 1 87.94 138 ARG B N 1
ATOM 2188 C CA . ARG B 1 138 ? -8.82 -24.297 -1.867 1 87.94 138 ARG B CA 1
ATOM 2189 C C . ARG B 1 138 ? -10.266 -24.688 -2.129 1 87.94 138 ARG B C 1
ATOM 2191 O O . ARG B 1 138 ? -11.031 -24.938 -1.19 1 87.94 138 ARG B O 1
ATOM 2198 N N . ALA B 1 139 ? -10.602 -24.688 -3.385 1 82.06 139 ALA B N 1
ATOM 2199 C CA . ALA B 1 139 ? -11.953 -25.109 -3.736 1 82.06 139 ALA B CA 1
ATOM 2200 C C . ALA B 1 139 ? -12.078 -26.641 -3.723 1 82.06 139 ALA B C 1
ATOM 2202 O O . ALA B 1 139 ? -11.102 -27.344 -3.992 1 82.06 139 ALA B O 1
#

Foldseek 3Di:
DDPVVVVVLQCCLCPVDVVNVVQNKHWPDDDLFKTKIKGAFDCVQAPDPVFQWGDPVVVQVVQVSQQVSSLVNPAPDPPKDKFWDDKDKDFDATHHNGMKMKMKGWPDDDAFKTKMKMFIDDPRHTGMIMMTIMGIHHD/DDPVVVVVLQCCLCPVDVVNVVQNKHWPDDDLFKTKIKGAFDCVQAPDPVFQFGDPVVVQVVQVSQQVSSLVNPAPDPPKDKAWDDKDKDFDATHHNGMKMKMKGWPDDDQFKTKMKMFIDDPRHTGMIMMTIMGIHHD

InterPro domains:
  IPR003736 Phenylacetic acid degradation-related domain [TIGR00369] (19-134)
  IPR006683 Thioesterase domain [PF03061] (54-127)
  IPR029069 HotDog domain superfamily [SSF54637] (7-137)

Radius of gyration: 18.03 Å; Cα contacts (8 Å, |Δi|>4): 694; chains: 2; bounding box: 42×55×40 Å

Solvent-accessible surface area (backbone atoms only — not comparable to full-atom values): 14001 Å² total; per-residue (Å²): 130,57,65,68,59,51,52,50,51,47,47,43,54,32,68,67,23,41,48,30,46,74,47,50,38,39,77,76,41,80,42,66,52,34,31,31,34,39,29,59,61,52,79,51,45,22,57,39,79,91,68,44,21,48,23,66,28,56,55,50,25,52,43,47,51,38,44,49,48,31,52,60,54,63,48,90,49,92,69,35,45,77,44,70,36,35,41,37,37,41,42,72,42,88,46,53,82,50,45,38,36,39,37,23,36,58,72,42,77,58,83,46,45,31,32,26,38,29,39,32,27,43,95,87,37,77,25,31,38,34,41,38,34,28,42,33,44,76,110,130,57,66,69,58,50,52,50,52,47,48,42,53,34,69,66,23,41,48,30,46,74,48,50,37,40,77,76,42,82,44,66,53,35,32,31,35,38,30,58,62,52,78,51,44,24,56,40,80,90,69,45,21,50,24,67,29,56,57,50,25,51,44,47,50,39,45,48,47,33,52,59,56,64,50,89,48,92,70,35,45,76,44,71,38,35,42,38,36,41,44,74,41,88,46,52,82,49,45,38,36,39,38,22,35,59,74,42,78,58,82,47,46,31,33,27,38,30,39,31,27,43,96,87,37,78,24,31,38,34,41,38,34,28,42,32,44,74,109

Secondary structure (DSSP, 8-state):
--HHHHHHHHHIIIIISHHHHHHT-EEEEE-SSEEEEEE---GGGEEETTTTEEPHHHHHHHHHHHHHHHHHHT-SSTT-EEEEEEEEEEE-S---SS-EEEEEEEEEE-SSEEEEEEEEEETTEEEEEEEEEEEEE--/--HHHHHHHHHIIIIISHHHHHHT-EEEEE-SSEEEEEE---GGGEEETTTTEEPHHHHHHHHHHHHHHHHHHT-SSTT-EEEEEEEEEEE-S---SS-EEEEEEEEEE-SSEEEEEEEEEETTEEEEEEEEEEEEE--

Sequence (278 aa):
MEDKIREYIIRAAEEEIPIHRFLGLKVEKLELDFVRVSVPYSEEFVGDIRKSRWHGGIIGLIMDSVGGMIGIANFTSKKDKLATIDLRIDYLRGAEAYDVVVEGNLVRLGSRIMVANMQAFQKGQLVAEGKGVYNFVRAMEDKIREYIIRAAEEEIPIHRFLGLKVEKLELDFVRVSVPYSEEFVGDIRKSRWHGGIIGLIMDSVGGMIGIANFTSKKDKLATIDLRIDYLRGAEAYDVVVEGNLVRLGSRIMVANMQAFQKGQLVAEGKGVYNFVRA

Organism: NCBI:txid2715131